Protein AF-A0A7W7Z192-F1 (afdb_monomer)

pLDDT: mean 71.94, std 19.64, range [34.84, 94.5]

Structure (mmCIF, N/CA/C/O backbone):
data_AF-A0A7W7Z192-F1
#
_entry.id   AF-A0A7W7Z192-F1
#
loop_
_atom_site.group_PDB
_atom_site.id
_atom_site.type_symbol
_atom_site.label_atom_id
_atom_site.label_alt_id
_atom_site.label_comp_id
_atom_site.label_asym_id
_atom_site.label_entity_id
_atom_site.label_seq_id
_atom_site.pdbx_PDB_ins_code
_atom_site.Cartn_x
_atom_site.Cartn_y
_atom_site.Cartn_z
_atom_site.occupancy
_atom_site.B_iso_or_equiv
_atom_site.auth_seq_id
_atom_site.auth_comp_id
_atom_site.auth_asym_id
_atom_site.auth_atom_id
_atom_site.pdbx_PDB_model_num
ATOM 1 N N . MET A 1 1 ? -7.126 -34.521 -22.839 1.00 36.09 1 MET A N 1
ATOM 2 C CA . MET A 1 1 ? -7.775 -34.336 -21.525 1.00 36.09 1 MET A CA 1
ATOM 3 C C . MET A 1 1 ? -7.505 -32.904 -21.105 1.00 36.09 1 MET A C 1
ATOM 5 O O . MET A 1 1 ? -6.347 -32.525 -21.030 1.00 36.09 1 MET A O 1
ATOM 9 N N . THR A 1 2 ? -8.540 -32.075 -21.007 1.00 39.56 2 THR A N 1
ATOM 10 C CA . THR A 1 2 ? -8.421 -30.655 -20.648 1.00 39.56 2 THR A CA 1
ATOM 11 C C . THR A 1 2 ? -8.562 -30.511 -19.140 1.00 39.56 2 THR A C 1
ATOM 13 O O . THR A 1 2 ? -9.670 -30.633 -18.620 1.00 39.56 2 THR A O 1
ATOM 16 N N . ASP A 1 3 ? -7.449 -30.259 -18.454 1.00 43.50 3 ASP A N 1
ATOM 17 C CA . ASP A 1 3 ? -7.438 -29.912 -17.034 1.00 43.50 3 ASP A CA 1
ATOM 18 C C . ASP A 1 3 ? -8.127 -28.559 -16.837 1.00 43.50 3 ASP A C 1
ATOM 20 O O . ASP A 1 3 ? -7.609 -27.500 -17.206 1.00 43.50 3 ASP A O 1
ATOM 24 N N . ALA A 1 4 ? -9.336 -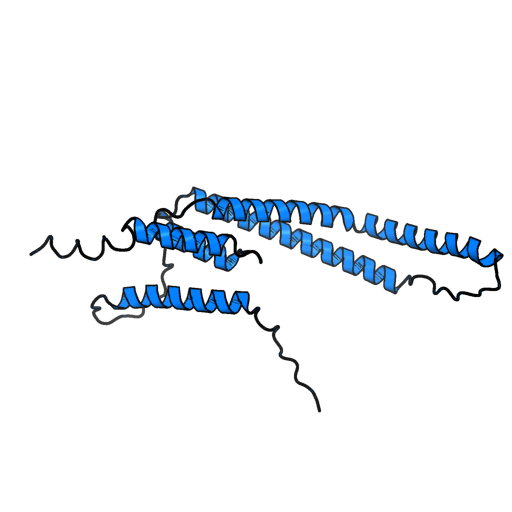28.603 -16.281 1.00 48.34 4 ALA A N 1
ATOM 25 C CA . ALA A 1 4 ? -10.087 -27.423 -15.895 1.00 48.34 4 ALA A CA 1
ATOM 26 C C . ALA A 1 4 ? -9.337 -26.701 -14.766 1.00 48.34 4 ALA A C 1
ATOM 28 O O . ALA A 1 4 ? -9.335 -27.134 -13.614 1.00 48.34 4 ALA A O 1
ATOM 29 N N . ARG A 1 5 ? -8.683 -25.585 -15.096 1.00 52.91 5 ARG A N 1
ATOM 30 C CA . ARG A 1 5 ? -8.151 -24.660 -14.091 1.00 52.91 5 ARG A CA 1
ATOM 31 C C . ARG A 1 5 ? -9.331 -23.997 -13.368 1.00 52.91 5 ARG A C 1
ATOM 33 O O . ARG A 1 5 ? -10.248 -23.532 -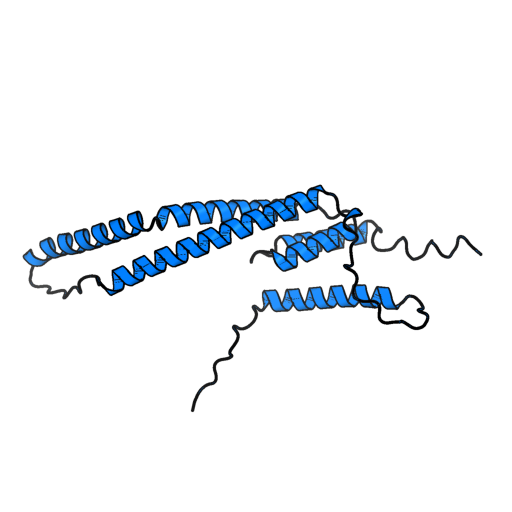14.048 1.00 52.91 5 ARG A O 1
ATOM 40 N N . PRO A 1 6 ? -9.331 -23.918 -12.026 1.00 53.06 6 PRO A N 1
ATOM 41 C CA . PRO A 1 6 ? -10.369 -23.195 -11.306 1.00 53.06 6 PRO A CA 1
ATOM 42 C C . PRO A 1 6 ? -10.378 -21.722 -11.737 1.00 53.06 6 PRO A C 1
ATOM 44 O O . PRO A 1 6 ? -9.343 -21.061 -11.789 1.00 53.06 6 PRO A O 1
ATOM 47 N N . MET A 1 7 ? -11.575 -21.231 -12.066 1.00 56.59 7 MET A N 1
ATOM 48 C CA . MET A 1 7 ? -11.855 -19.902 -12.633 1.00 56.59 7 MET A CA 1
ATOM 49 C C . MET A 1 7 ? -11.642 -18.749 -11.631 1.00 56.59 7 MET A C 1
ATOM 51 O O . MET A 1 7 ? -11.748 -17.582 -11.992 1.00 56.59 7 MET A O 1
ATOM 55 N N . PHE A 1 8 ? -11.312 -19.074 -10.378 1.00 50.03 8 PHE A N 1
ATOM 56 C CA . PHE A 1 8 ? -11.083 -18.128 -9.294 1.00 50.03 8 PHE A CA 1
ATOM 57 C C . PHE A 1 8 ? -9.783 -18.489 -8.567 1.00 50.03 8 PHE A C 1
ATOM 59 O O . PHE A 1 8 ? -9.562 -19.674 -8.291 1.00 50.03 8 PHE A O 1
ATOM 66 N N . PRO A 1 9 ? -8.914 -17.510 -8.249 1.00 58.00 9 PRO A N 1
ATOM 67 C CA . PRO A 1 9 ? -7.743 -17.783 -7.430 1.00 58.00 9 PRO A CA 1
ATOM 68 C C . PRO A 1 9 ? -8.201 -18.338 -6.070 1.00 58.00 9 PRO A C 1
ATOM 70 O O . PRO A 1 9 ? -9.193 -17.846 -5.522 1.00 58.00 9 PRO A O 1
ATOM 73 N N . PRO A 1 10 ? -7.523 -19.361 -5.520 1.00 57.78 10 PRO A N 1
ATOM 74 C CA . PRO A 1 10 ? -7.863 -19.886 -4.207 1.00 57.78 10 PRO A CA 1
ATOM 75 C C . PRO A 1 10 ? -7.788 -18.754 -3.180 1.00 57.78 10 PRO A C 1
ATOM 77 O O . PRO A 1 10 ? -6.792 -18.033 -3.101 1.00 57.78 10 PRO A O 1
ATOM 80 N N . VAL A 1 11 ? -8.872 -18.577 -2.424 1.00 55.34 11 VAL A N 1
ATOM 81 C CA . VAL A 1 11 ? -8.937 -17.610 -1.325 1.00 55.34 11 VAL A CA 1
ATOM 82 C C . VAL A 1 11 ? -7.836 -17.963 -0.327 1.00 55.34 11 VAL A C 1
ATOM 84 O O . VAL A 1 11 ? -7.773 -19.100 0.141 1.00 55.34 11 VAL A O 1
ATOM 87 N N . ASP A 1 12 ? -6.970 -16.993 -0.032 1.00 60.44 12 ASP A N 1
ATOM 88 C CA . ASP A 1 12 ? -5.870 -17.127 0.924 1.00 60.44 12 ASP A CA 1
ATOM 89 C C . ASP A 1 12 ? -6.383 -17.719 2.249 1.00 60.44 12 ASP A C 1
ATOM 91 O O . ASP A 1 12 ? -7.406 -17.285 2.787 1.00 60.44 12 ASP A O 1
ATOM 95 N N . THR A 1 13 ? -5.695 -18.731 2.775 1.00 52.94 13 THR A N 1
ATOM 96 C CA . THR A 1 13 ? -6.047 -19.419 4.027 1.00 52.94 13 THR A CA 1
ATOM 97 C C . THR A 1 13 ? -6.187 -18.464 5.211 1.00 52.94 13 THR A C 1
ATOM 99 O O . THR A 1 13 ? -7.039 -18.687 6.069 1.00 52.94 13 THR A O 1
ATOM 102 N N . SER A 1 14 ? -5.416 -17.375 5.227 1.00 54.53 14 SER A N 1
ATOM 103 C CA . SER A 1 14 ? -5.507 -16.319 6.243 1.00 54.53 14 SER A CA 1
ATOM 104 C C . SER A 1 14 ? -6.832 -15.546 6.156 1.00 54.53 14 SER A C 1
ATOM 106 O O . SER A 1 14 ? -7.532 -15.391 7.158 1.00 54.53 14 SER A O 1
ATOM 108 N N . ARG A 1 15 ? -7.251 -15.172 4.938 1.00 54.97 15 ARG A N 1
ATOM 109 C CA . ARG A 1 15 ? -8.570 -14.574 4.668 1.00 54.97 15 ARG A CA 1
ATOM 110 C C . ARG A 1 15 ? -9.704 -15.536 4.990 1.00 54.97 15 ARG A C 1
ATOM 112 O O . ARG A 1 15 ? -10.712 -15.114 5.542 1.00 54.97 15 ARG A O 1
ATOM 119 N N . ARG A 1 16 ? -9.544 -16.825 4.678 1.00 59.53 16 ARG A N 1
ATOM 120 C CA . ARG A 1 16 ? -10.552 -17.845 4.985 1.00 59.53 16 ARG A CA 1
ATOM 121 C C . ARG A 1 16 ? -10.753 -17.980 6.492 1.00 59.53 16 ARG A C 1
ATOM 123 O O . ARG A 1 16 ? -11.896 -17.941 6.924 1.00 59.53 16 ARG A O 1
ATOM 130 N N . GLY A 1 17 ? -9.663 -18.068 7.260 1.00 56.47 17 GLY A N 1
ATOM 131 C CA . GLY A 1 17 ? -9.691 -18.139 8.722 1.00 56.47 17 GLY A CA 1
ATOM 132 C C . GLY A 1 17 ? -10.369 -16.920 9.340 1.00 56.47 17 GLY A C 1
ATOM 133 O O . GLY A 1 17 ? -11.314 -17.070 10.115 1.00 56.47 17 GLY A O 1
ATOM 134 N N . PHE A 1 18 ? -9.954 -15.722 8.923 1.00 61.91 18 PHE A N 1
ATOM 135 C CA . PHE A 1 18 ? -10.554 -14.474 9.383 1.00 61.91 18 PHE A CA 1
ATOM 136 C C . PHE A 1 18 ? -12.051 -14.401 9.056 1.00 61.91 18 PHE A C 1
ATOM 138 O O . PHE A 1 18 ? -12.837 -14.146 9.959 1.00 61.91 18 PHE A O 1
ATOM 145 N N . LEU A 1 19 ? -12.466 -14.736 7.827 1.00 59.66 19 LEU A N 1
ATOM 146 C CA . LEU A 1 19 ? -13.881 -14.768 7.436 1.00 59.66 19 LEU A CA 1
ATOM 147 C C . LEU A 1 19 ? -14.704 -15.793 8.228 1.00 59.66 19 LEU A C 1
ATOM 149 O O . LEU A 1 19 ? -15.844 -15.514 8.578 1.00 59.66 19 LEU A O 1
ATOM 153 N N . THR A 1 20 ? -14.156 -16.970 8.549 1.00 55.94 20 THR A N 1
ATOM 154 C CA . THR A 1 20 ? -14.850 -17.926 9.431 1.00 55.94 20 THR A CA 1
ATOM 155 C C . THR A 1 20 ? -14.971 -17.414 10.862 1.00 55.94 20 THR A C 1
ATOM 157 O O . THR A 1 20 ? -16.005 -17.628 11.491 1.00 55.94 20 THR A O 1
ATOM 160 N N . HIS A 1 21 ? -13.955 -16.721 11.381 1.00 54.28 21 HIS A N 1
ATOM 161 C CA . HIS A 1 21 ? -14.003 -16.150 12.726 1.00 54.28 21 HIS A CA 1
ATOM 162 C C . HIS A 1 21 ? -14.933 -14.935 12.805 1.00 54.28 21 HIS A C 1
ATOM 164 O O . HIS A 1 21 ? -15.674 -14.817 13.777 1.00 54.28 21 HIS A O 1
ATOM 170 N N . THR A 1 22 ? -14.973 -14.080 11.780 1.00 55.34 22 THR A N 1
ATOM 171 C CA . THR A 1 22 ? -15.915 -12.955 11.709 1.00 55.34 22 THR A CA 1
ATOM 172 C C . THR A 1 22 ? -17.340 -13.428 11.460 1.00 55.34 22 THR A C 1
ATOM 174 O O . THR A 1 22 ? -18.250 -12.912 12.097 1.00 55.34 22 THR A O 1
ATOM 177 N N . ALA A 1 23 ? -17.553 -14.456 10.632 1.00 53.47 23 ALA A N 1
ATOM 178 C CA . ALA A 1 23 ? -18.864 -15.084 10.481 1.00 53.47 23 ALA A CA 1
ATOM 179 C C . ALA A 1 23 ? -19.341 -15.724 11.793 1.00 53.47 23 ALA A C 1
ATOM 181 O O . ALA A 1 23 ? -20.511 -15.595 12.140 1.00 53.47 23 ALA A O 1
ATOM 182 N N . ALA A 1 24 ? -18.447 -16.358 12.560 1.00 51.94 24 ALA A N 1
ATOM 183 C CA . ALA A 1 24 ? -18.775 -16.883 13.884 1.00 51.94 24 ALA A CA 1
ATOM 184 C C . ALA A 1 24 ? -19.094 -15.764 14.891 1.00 51.94 24 ALA A C 1
ATOM 186 O O . ALA A 1 24 ? -20.021 -15.907 15.685 1.00 51.94 24 ALA A O 1
ATOM 187 N N . LEU A 1 25 ? -18.378 -14.636 14.836 1.00 52.28 25 LEU A N 1
ATOM 188 C CA . LEU A 1 25 ? -18.635 -13.473 15.689 1.00 52.28 25 LEU A CA 1
ATOM 189 C C . LEU A 1 25 ? -19.963 -12.783 15.326 1.00 52.28 25 LEU A C 1
ATOM 191 O O . LEU A 1 25 ? -20.740 -12.447 16.215 1.00 52.28 25 LEU A O 1
ATOM 195 N N . ALA A 1 26 ? -20.251 -12.637 14.030 1.00 49.88 26 ALA A N 1
ATOM 196 C CA . ALA A 1 26 ? -21.505 -12.098 13.511 1.00 49.88 26 ALA A CA 1
ATOM 197 C C . ALA A 1 26 ? -22.692 -13.028 13.813 1.00 49.88 26 ALA A C 1
ATOM 199 O O . ALA A 1 26 ? -23.770 -12.576 14.185 1.00 49.88 26 ALA A O 1
ATOM 200 N N . ALA A 1 27 ? -22.506 -14.346 13.725 1.00 49.53 27 ALA A N 1
ATOM 201 C CA . ALA A 1 27 ? -23.522 -15.309 14.142 1.00 49.53 27 ALA A CA 1
ATOM 202 C C . ALA A 1 27 ? -23.752 -15.267 15.661 1.00 49.53 27 ALA A C 1
ATOM 204 O O . ALA A 1 27 ? -24.894 -15.364 16.100 1.00 49.53 27 ALA A O 1
ATOM 205 N N . ALA A 1 28 ? -22.703 -15.067 16.466 1.00 48.34 28 ALA A N 1
ATOM 206 C CA . ALA A 1 28 ? -22.825 -14.920 17.914 1.00 48.34 28 ALA A CA 1
ATOM 207 C C . ALA A 1 28 ? -23.551 -13.623 18.314 1.00 48.34 28 ALA A C 1
ATOM 209 O O . ALA A 1 28 ? -24.374 -13.652 19.229 1.00 48.34 28 ALA A O 1
ATOM 210 N N . SER A 1 29 ? -23.320 -12.508 17.612 1.00 45.66 29 SER A N 1
ATOM 211 C CA . SER A 1 29 ? -24.081 -11.270 17.830 1.00 45.66 29 SER A CA 1
ATOM 212 C C . SER A 1 29 ? -25.540 -11.400 17.376 1.00 45.66 29 SER A C 1
ATOM 214 O O . SER A 1 29 ? -26.439 -10.938 18.075 1.00 45.66 29 SER A O 1
ATOM 216 N N . THR A 1 30 ? -25.804 -12.112 16.275 1.00 45.56 30 THR A N 1
ATOM 217 C CA . THR A 1 30 ? -27.173 -12.363 15.782 1.00 45.56 30 THR A CA 1
ATOM 218 C C . THR A 1 30 ? -27.946 -13.336 16.684 1.00 45.56 30 THR A C 1
ATOM 220 O O . THR A 1 30 ? -29.134 -13.147 16.934 1.00 45.56 30 THR A O 1
ATOM 223 N N . ALA A 1 31 ? -27.283 -14.358 17.233 1.00 43.66 31 ALA A N 1
ATOM 224 C CA . ALA A 1 31 ? -27.891 -15.297 18.175 1.00 43.66 31 ALA A CA 1
ATOM 225 C C . ALA A 1 31 ? -28.220 -14.637 19.525 1.00 43.66 31 ALA A C 1
ATOM 227 O O . ALA A 1 31 ? -29.246 -14.958 20.122 1.00 43.66 31 ALA A O 1
ATOM 228 N N . MET A 1 32 ? -27.407 -13.675 19.982 1.00 45.84 32 MET A N 1
ATOM 229 C CA . MET A 1 32 ? -27.733 -12.867 21.164 1.00 45.84 32 MET A CA 1
ATOM 230 C C . MET A 1 32 ? -28.927 -11.927 20.926 1.00 45.84 32 MET A C 1
ATOM 232 O O . MET A 1 32 ? -29.691 -11.688 21.857 1.00 45.84 32 MET A O 1
ATOM 236 N N . ALA A 1 33 ? -29.156 -11.470 19.689 1.00 42.78 33 ALA A N 1
ATOM 237 C CA . ALA A 1 33 ? -30.341 -10.683 19.329 1.00 42.78 33 ALA A CA 1
ATOM 238 C C . ALA A 1 33 ? -31.642 -11.517 19.245 1.00 42.78 33 ALA A C 1
ATOM 240 O O . ALA A 1 33 ? -32.729 -10.976 19.422 1.00 42.78 33 ALA A O 1
ATOM 241 N N . LEU A 1 34 ? -31.546 -12.834 19.018 1.00 40.97 34 LEU A N 1
ATOM 242 C CA . LEU A 1 34 ? -32.689 -13.762 18.931 1.00 40.97 34 LEU A CA 1
ATOM 243 C C . LEU A 1 34 ? -33.111 -14.382 20.276 1.00 40.97 34 LEU A C 1
ATOM 245 O O . LEU A 1 34 ? -34.142 -15.047 20.338 1.00 40.97 34 LEU A O 1
ATOM 249 N N . ALA A 1 35 ? -32.340 -14.183 21.351 1.00 41.19 35 ALA A N 1
ATOM 250 C CA . ALA A 1 35 ? -32.685 -14.673 22.690 1.00 41.19 35 ALA A CA 1
ATOM 251 C C . ALA A 1 35 ? -33.689 -13.767 23.437 1.00 41.19 35 ALA A C 1
ATOM 253 O O . ALA A 1 35 ? -34.145 -14.122 24.525 1.00 41.19 35 ALA A O 1
ATOM 254 N N . ALA A 1 36 ? -34.056 -12.618 22.862 1.00 44.03 36 ALA A N 1
ATOM 255 C CA . ALA A 1 36 ? -35.179 -11.817 23.334 1.00 44.03 36 ALA A CA 1
ATOM 256 C C . ALA A 1 36 ? -36.502 -12.425 22.817 1.00 44.03 36 ALA A C 1
ATOM 258 O O . ALA A 1 36 ? -36.597 -12.744 21.630 1.00 44.03 36 ALA A O 1
ATOM 259 N N . PRO A 1 37 ? -37.537 -12.604 23.660 1.00 36.56 37 PRO A N 1
ATOM 260 C CA . PRO A 1 37 ? -38.815 -13.158 23.221 1.00 36.56 37 PRO A CA 1
ATOM 261 C C . PRO A 1 37 ? -39.490 -12.191 22.234 1.00 36.56 37 PRO A C 1
ATOM 263 O O . PRO A 1 37 ? -39.951 -11.119 22.620 1.00 36.56 37 PRO A O 1
ATOM 266 N N . LEU A 1 38 ? -39.527 -12.559 20.951 1.00 37.50 38 LEU A N 1
ATOM 267 C CA . LEU A 1 38 ? -40.108 -11.760 19.868 1.00 37.50 38 LEU A CA 1
ATOM 268 C C . LEU A 1 38 ? -41.580 -12.153 19.602 1.00 37.50 38 LEU A C 1
ATOM 270 O O . LEU A 1 38 ? -41.857 -13.339 19.399 1.00 37.50 38 LEU A O 1
ATOM 274 N N . PRO A 1 39 ? -42.527 -11.193 19.531 1.00 36.03 39 PRO A N 1
ATOM 275 C CA . PRO A 1 39 ? -43.777 -11.366 18.784 1.00 36.03 39 PRO A CA 1
ATOM 276 C C . PRO A 1 39 ? -43.480 -11.449 17.264 1.00 36.03 39 PRO A C 1
ATOM 278 O O . PRO A 1 39 ? -42.374 -11.104 16.843 1.00 36.03 39 PRO A O 1
ATOM 281 N N . PRO A 1 40 ? -44.404 -11.957 16.420 1.00 39.34 40 PRO A N 1
ATOM 282 C CA . PRO A 1 40 ? -44.075 -12.418 15.069 1.00 39.34 40 PRO A CA 1
ATOM 283 C C . PRO A 1 40 ? -43.558 -11.289 14.166 1.00 39.34 40 PRO A C 1
ATOM 285 O O . PRO A 1 40 ? -44.156 -10.220 14.076 1.00 39.34 40 PRO A O 1
ATOM 288 N N . ALA A 1 41 ? -42.435 -11.565 13.501 1.00 40.53 41 ALA A N 1
ATOM 289 C CA . ALA A 1 41 ? -41.666 -10.623 12.702 1.00 40.53 41 ALA A CA 1
ATOM 290 C C . ALA A 1 41 ? -42.274 -10.399 11.307 1.00 40.53 41 ALA A C 1
ATOM 292 O O . ALA A 1 41 ? -42.283 -11.300 10.466 1.00 40.53 41 ALA A O 1
ATOM 293 N N . GLU A 1 42 ? -42.711 -9.168 11.038 1.00 35.44 42 GLU A N 1
ATOM 294 C CA . GLU A 1 42 ? -42.700 -8.616 9.684 1.00 35.44 42 GLU A CA 1
ATOM 295 C C . GLU A 1 42 ? -41.248 -8.385 9.245 1.00 35.44 42 GLU A C 1
ATOM 297 O O . GLU A 1 42 ? -40.388 -7.997 10.038 1.00 35.44 42 GLU A O 1
ATOM 302 N N . ALA A 1 43 ? -40.974 -8.656 7.969 1.00 41.03 43 ALA A N 1
ATOM 303 C CA . ALA A 1 43 ? -39.664 -8.543 7.345 1.00 41.03 43 ALA A CA 1
ATOM 304 C C . ALA A 1 43 ? -39.161 -7.086 7.334 1.00 41.03 43 ALA A C 1
ATOM 306 O O . ALA A 1 43 ? -39.334 -6.358 6.358 1.00 41.03 43 ALA A O 1
ATOM 307 N N . ALA A 1 44 ? -38.516 -6.661 8.418 1.00 37.16 44 ALA A N 1
ATOM 308 C CA . ALA A 1 44 ? -37.756 -5.422 8.458 1.00 37.16 44 ALA A CA 1
ATOM 309 C C . ALA A 1 44 ? -36.384 -5.660 7.812 1.00 37.16 44 ALA A C 1
ATOM 311 O O . ALA A 1 44 ? -35.620 -6.531 8.232 1.00 37.16 44 ALA A O 1
ATOM 312 N N . GLY A 1 45 ? -36.097 -4.902 6.752 1.00 34.84 45 GLY A N 1
ATOM 313 C CA . GLY A 1 45 ? -34.801 -4.900 6.084 1.00 34.84 45 GLY A CA 1
ATOM 314 C C . GLY A 1 45 ? -33.655 -4.638 7.062 1.00 34.84 45 GLY A C 1
ATOM 315 O O . GLY A 1 45 ? -33.822 -3.951 8.067 1.00 34.84 45 GLY A O 1
ATOM 316 N N . VAL A 1 46 ? -32.490 -5.209 6.751 1.00 35.81 46 VAL A N 1
ATOM 317 C CA . VAL A 1 46 ? -31.246 -5.065 7.515 1.00 35.81 46 VAL A CA 1
ATOM 318 C C . VAL A 1 46 ? -30.910 -3.577 7.654 1.00 35.81 46 VAL A C 1
ATOM 320 O O . VAL A 1 46 ? -30.389 -2.961 6.726 1.00 35.81 46 VAL A O 1
ATOM 323 N N . ALA A 1 47 ? -31.243 -2.987 8.801 1.00 36.22 47 ALA A N 1
ATOM 324 C CA . ALA A 1 47 ? -30.774 -1.660 9.165 1.00 36.22 47 ALA A CA 1
ATOM 325 C C . ALA A 1 47 ? -29.251 -1.721 9.388 1.00 36.22 47 ALA A C 1
ATOM 327 O O . ALA A 1 47 ? -28.770 -2.714 9.942 1.00 36.22 47 ALA A O 1
ATOM 328 N N . PRO A 1 48 ? -28.473 -0.704 8.972 1.00 40.41 48 PRO A N 1
ATOM 329 C CA . PRO A 1 48 ? -27.058 -0.631 9.322 1.00 40.41 48 PRO A CA 1
ATOM 330 C C . PRO A 1 48 ? -26.936 -0.639 10.853 1.00 40.41 48 PRO A C 1
ATOM 332 O O . PRO A 1 48 ? -27.540 0.184 11.535 1.00 40.41 48 PRO A O 1
ATOM 335 N N . ILE A 1 49 ? -26.208 -1.621 11.392 1.00 48.50 49 ILE A N 1
ATOM 336 C CA . ILE A 1 49 ? -26.276 -2.034 12.807 1.00 48.50 49 ILE A CA 1
ATOM 337 C C . ILE A 1 49 ? -25.636 -1.024 13.781 1.00 48.50 49 ILE A C 1
ATOM 339 O O . ILE A 1 49 ? -25.719 -1.203 14.992 1.00 48.50 49 ILE A O 1
ATOM 343 N N . VAL A 1 50 ? -25.063 0.088 13.317 1.00 48.41 50 VAL A N 1
ATOM 344 C CA . VAL A 1 50 ? -24.479 1.091 14.216 1.00 48.41 50 VAL A CA 1
ATOM 345 C C . VAL A 1 50 ? -24.949 2.482 13.813 1.00 48.41 50 VAL A C 1
ATOM 347 O O . VAL A 1 50 ? -24.603 2.985 12.745 1.00 48.41 50 VAL A O 1
ATOM 350 N N . ALA A 1 51 ? -25.741 3.119 14.677 1.00 48.72 51 ALA A N 1
ATOM 351 C CA . ALA A 1 51 ? -25.980 4.550 14.586 1.00 48.72 51 ALA A CA 1
ATOM 352 C C . ALA A 1 51 ? -24.620 5.257 14.696 1.00 48.72 51 ALA A C 1
ATOM 354 O O . ALA A 1 51 ? -23.955 5.178 15.729 1.00 48.72 51 ALA A O 1
ATOM 355 N N . SER A 1 52 ? -24.207 5.925 13.616 1.00 52.69 52 SER A N 1
ATOM 356 C CA . SER A 1 52 ? -22.955 6.691 13.497 1.00 52.69 52 SER A CA 1
ATOM 357 C C . SER A 1 52 ? -22.700 7.659 14.663 1.00 52.69 52 SER A C 1
ATOM 359 O O . SER A 1 52 ? -21.568 8.083 14.855 1.00 52.69 52 SER A O 1
ATOM 361 N N . GLU A 1 53 ? -23.731 8.007 15.432 1.00 56.16 53 GLU A N 1
ATOM 362 C CA . GLU A 1 53 ? -23.692 8.920 16.577 1.00 56.16 53 GLU A CA 1
ATOM 363 C C . GLU A 1 53 ? -22.934 8.362 17.797 1.00 56.16 53 GLU A C 1
ATOM 365 O O . GLU A 1 53 ? -22.520 9.133 18.657 1.00 56.16 53 GLU A O 1
ATOM 370 N N . ALA A 1 54 ? -22.728 7.040 17.884 1.00 68.56 54 ALA A N 1
ATOM 371 C CA . ALA A 1 54 ? -22.038 6.402 19.012 1.00 68.56 54 ALA A CA 1
ATOM 372 C C . ALA A 1 54 ? -20.529 6.171 18.785 1.00 68.56 54 ALA A C 1
ATOM 374 O O . ALA A 1 54 ? -19.827 5.726 19.699 1.00 68.56 54 ALA A O 1
ATOM 375 N N . VAL A 1 55 ? -20.033 6.436 17.572 1.00 76.44 55 VAL A N 1
ATOM 376 C CA . VAL A 1 55 ? -18.609 6.339 17.228 1.00 76.44 55 VAL A CA 1
ATOM 377 C C . VAL A 1 55 ? -17.999 7.729 17.340 1.00 76.44 55 VAL A C 1
ATOM 379 O O . VAL A 1 55 ? -18.524 8.688 16.780 1.00 76.44 55 VAL A O 1
ATOM 382 N N . ASP A 1 56 ? -16.891 7.837 18.071 1.00 81.81 56 ASP A N 1
ATOM 383 C CA . ASP A 1 56 ? -16.160 9.096 18.209 1.00 81.81 56 ASP A CA 1
ATOM 384 C C . ASP A 1 56 ? -15.764 9.627 16.809 1.00 81.81 56 ASP A C 1
ATOM 386 O O . ASP A 1 56 ? -15.169 8.867 16.031 1.00 81.81 56 ASP A O 1
ATOM 390 N N . PRO A 1 57 ? -16.079 10.898 16.469 1.00 84.38 57 PRO A N 1
ATOM 391 C CA . PRO A 1 57 ? -15.727 11.512 15.187 1.00 84.38 57 PRO A CA 1
ATOM 392 C C . PRO A 1 57 ? -14.262 11.322 14.791 1.00 84.38 57 PRO A C 1
ATOM 394 O O . PRO A 1 57 ? -13.958 11.161 13.611 1.00 84.38 57 PRO A O 1
ATOM 397 N N . PHE A 1 58 ? -13.367 11.242 15.773 1.00 84.56 58 PHE A N 1
ATOM 398 C CA . PHE A 1 58 ? -11.951 10.983 15.555 1.00 84.56 58 PHE A CA 1
ATOM 399 C C . PHE A 1 58 ? -11.680 9.669 14.800 1.00 84.56 58 PHE A C 1
ATOM 401 O O . PHE A 1 58 ? -10.850 9.623 13.893 1.00 84.56 58 PHE A O 1
ATOM 408 N N . PHE A 1 59 ? -12.412 8.591 15.106 1.00 84.19 59 PHE A N 1
ATOM 409 C CA . PHE A 1 59 ? -12.274 7.316 14.387 1.00 84.19 59 PHE A CA 1
ATOM 410 C C . PHE A 1 59 ? -12.757 7.418 12.937 1.00 84.19 59 PHE A C 1
ATOM 412 O O . PHE A 1 59 ? -12.209 6.756 12.053 1.00 84.19 59 PHE A O 1
ATOM 419 N N . ILE A 1 60 ? -13.776 8.243 12.694 1.00 86.31 60 ILE A N 1
ATOM 420 C CA . ILE A 1 60 ? -14.321 8.486 11.357 1.00 86.31 60 ILE A CA 1
ATOM 421 C C . ILE A 1 60 ? -13.301 9.260 10.515 1.00 86.31 60 ILE A C 1
ATOM 423 O O . ILE A 1 60 ? -13.058 8.883 9.369 1.00 86.31 60 ILE A O 1
ATOM 427 N N . GLU A 1 61 ? -12.666 10.283 11.092 1.00 88.69 61 GLU A N 1
ATOM 428 C CA . GLU A 1 61 ? -11.615 11.068 10.435 1.00 88.69 61 GLU A CA 1
ATOM 429 C C . GLU A 1 61 ? -10.407 10.203 10.061 1.00 88.69 61 GLU A C 1
ATOM 431 O O . GLU A 1 61 ? -9.993 10.207 8.901 1.00 88.69 61 GLU A O 1
ATOM 436 N N . ILE A 1 62 ? -9.901 9.380 10.988 1.00 87.31 62 ILE A N 1
ATOM 437 C CA . ILE A 1 62 ? -8.772 8.483 10.690 1.00 87.31 62 ILE A CA 1
ATOM 438 C C . ILE A 1 62 ? -9.151 7.467 9.613 1.00 87.31 62 ILE A C 1
ATOM 440 O O . ILE A 1 62 ? -8.367 7.200 8.703 1.00 87.31 62 ILE A O 1
ATOM 444 N N . LYS A 1 63 ? -10.360 6.896 9.670 1.00 87.06 63 LYS A N 1
ATOM 445 C CA . LYS A 1 63 ? -10.813 5.979 8.620 1.00 87.06 63 LYS A CA 1
ATOM 446 C C . LYS A 1 63 ? -10.855 6.675 7.257 1.00 87.06 63 LYS A C 1
ATOM 448 O O . LYS A 1 63 ? -10.412 6.083 6.275 1.00 87.06 63 LYS A O 1
ATOM 453 N N . ALA A 1 64 ? -11.368 7.904 7.191 1.00 89.19 64 ALA A N 1
ATOM 454 C CA . ALA A 1 64 ? -11.414 8.678 5.954 1.00 89.19 64 ALA A CA 1
ATOM 455 C C . ALA A 1 64 ? -10.004 8.941 5.397 1.00 89.19 64 ALA A C 1
ATOM 457 O O . ALA A 1 64 ? -9.783 8.822 4.193 1.00 89.19 64 ALA A O 1
ATOM 458 N N . GLU A 1 65 ? -9.037 9.217 6.270 1.00 90.38 65 GLU A N 1
ATOM 459 C CA . GLU A 1 65 ? -7.632 9.354 5.892 1.00 90.38 65 GLU A CA 1
ATOM 460 C C . GLU A 1 65 ? -7.036 8.041 5.355 1.00 90.38 65 GLU A C 1
ATOM 462 O O . GLU A 1 65 ? -6.350 8.044 4.329 1.00 90.38 65 GLU A O 1
ATOM 467 N N . ILE A 1 66 ? -7.328 6.901 5.991 1.00 90.12 66 ILE A N 1
ATOM 468 C CA . ILE A 1 66 ? -6.897 5.584 5.495 1.00 90.12 66 ILE A CA 1
ATOM 469 C C . ILE A 1 66 ? -7.506 5.305 4.110 1.00 90.12 66 ILE A C 1
ATOM 471 O O . ILE A 1 66 ? -6.788 4.879 3.202 1.00 90.12 66 ILE A O 1
ATOM 475 N N . ASP A 1 67 ? -8.803 5.578 3.928 1.00 89.62 67 ASP A N 1
ATOM 476 C CA . ASP A 1 67 ? -9.520 5.456 2.649 1.00 89.62 67 ASP A CA 1
ATOM 477 C C . ASP A 1 67 ? -8.866 6.319 1.550 1.00 89.62 67 ASP A C 1
ATOM 479 O O . ASP A 1 67 ? -8.654 5.864 0.415 1.00 89.62 67 ASP A O 1
ATOM 483 N N . GLU A 1 68 ? -8.502 7.561 1.880 1.00 90.56 68 GLU A N 1
ATOM 484 C CA . GLU A 1 68 ? -7.827 8.468 0.956 1.00 90.56 68 GLU A CA 1
ATOM 485 C C . GLU A 1 68 ? -6.444 7.933 0.562 1.00 90.56 68 GLU A C 1
ATOM 487 O O . GLU A 1 68 ? -6.144 7.812 -0.633 1.00 90.56 68 GLU A O 1
ATOM 492 N N . ARG A 1 69 ? -5.616 7.552 1.542 1.00 89.38 69 ARG A N 1
ATOM 493 C CA . ARG A 1 69 ? -4.264 7.016 1.309 1.00 89.38 69 ARG A CA 1
ATOM 494 C C . ARG A 1 69 ? -4.313 5.738 0.465 1.00 89.38 69 ARG A C 1
ATOM 496 O O . ARG A 1 69 ? -3.543 5.599 -0.490 1.00 89.38 69 ARG A O 1
ATOM 503 N N . LEU A 1 70 ? -5.270 4.846 0.729 1.00 89.44 70 LEU A N 1
ATOM 504 C CA . LEU A 1 70 ? -5.489 3.632 -0.061 1.00 89.44 70 LEU A CA 1
ATOM 505 C C . LEU A 1 70 ? -5.878 3.953 -1.511 1.00 89.44 70 LEU A C 1
ATOM 507 O O . LEU A 1 70 ? -5.352 3.361 -2.460 1.00 89.44 70 LEU A O 1
ATOM 511 N N . THR A 1 71 ? -6.767 4.928 -1.700 1.00 92.38 71 THR A N 1
ATOM 512 C CA . THR A 1 71 ? -7.184 5.387 -3.030 1.00 92.38 71 THR A CA 1
ATOM 513 C C . THR A 1 71 ? -6.000 5.960 -3.808 1.00 92.38 71 THR A C 1
ATOM 515 O O . THR A 1 71 ? -5.782 5.597 -4.971 1.00 92.38 71 THR A O 1
ATOM 518 N N . GLN A 1 72 ? -5.196 6.816 -3.174 1.00 91.25 72 GLN A N 1
ATOM 519 C CA . GLN A 1 72 ? -3.989 7.380 -3.777 1.00 91.25 72 GLN A CA 1
ATOM 520 C C . GLN A 1 72 ? -2.983 6.281 -4.153 1.00 91.25 72 GLN A C 1
ATOM 522 O O . GLN A 1 72 ? -2.444 6.290 -5.267 1.00 91.25 72 GLN A O 1
ATOM 527 N N . TRP A 1 73 ? -2.782 5.292 -3.276 1.00 92.50 73 TRP A N 1
ATOM 528 C CA . TRP A 1 73 ? -1.913 4.148 -3.548 1.00 92.50 73 TRP A CA 1
ATOM 529 C C . TRP A 1 73 ? -2.379 3.360 -4.777 1.00 92.50 73 TRP A C 1
ATOM 531 O O . TRP A 1 73 ? -1.582 3.110 -5.685 1.00 92.50 73 TRP A O 1
ATOM 541 N N . HIS A 1 74 ? -3.674 3.040 -4.877 1.00 91.62 74 HIS A N 1
ATOM 542 C CA . HIS A 1 74 ? -4.234 2.329 -6.031 1.00 91.62 74 HIS A CA 1
ATOM 543 C C . HIS A 1 74 ? -4.043 3.091 -7.346 1.00 91.62 74 HIS A C 1
ATOM 545 O O . HIS A 1 74 ? -3.696 2.490 -8.370 1.00 91.62 74 HIS A O 1
ATOM 551 N N . GLN A 1 75 ? -4.229 4.412 -7.332 1.00 93.06 75 GLN A N 1
ATOM 552 C CA . GLN A 1 75 ? -4.006 5.249 -8.5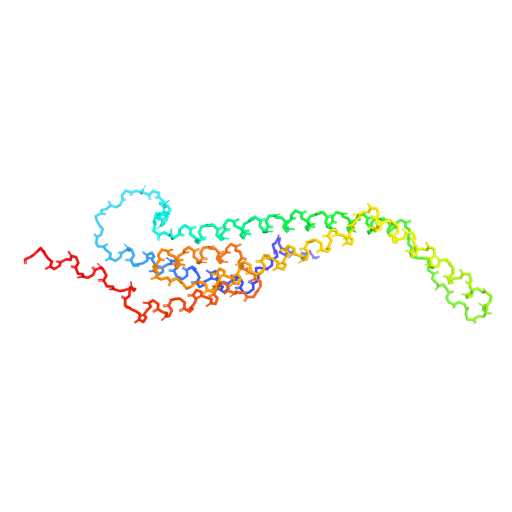11 1.00 93.06 75 GLN A CA 1
ATOM 553 C C . GLN A 1 75 ? -2.535 5.240 -8.948 1.00 93.06 75 GLN A C 1
ATOM 555 O O . GLN A 1 75 ? -2.243 5.151 -10.145 1.00 93.06 75 GLN A O 1
ATOM 560 N N . LEU A 1 76 ? -1.600 5.324 -7.998 1.00 92.00 76 LEU A N 1
ATOM 561 C CA . LEU A 1 76 ? -0.167 5.275 -8.284 1.00 92.00 76 LEU A CA 1
ATOM 562 C C . LEU A 1 76 ? 0.266 3.890 -8.768 1.00 92.00 76 LEU A C 1
ATOM 564 O O . LEU A 1 76 ? 0.988 3.794 -9.759 1.00 92.00 76 LEU A O 1
ATOM 568 N N . ASP A 1 77 ? -0.222 2.817 -8.148 1.00 93.19 77 ASP A N 1
ATOM 569 C CA . ASP A 1 77 ? 0.074 1.449 -8.570 1.00 93.19 77 ASP A CA 1
ATOM 570 C C . ASP A 1 77 ? -0.436 1.162 -9.992 1.00 93.19 77 ASP A C 1
ATOM 572 O O . ASP A 1 77 ? 0.277 0.573 -10.810 1.00 93.19 77 ASP A O 1
ATOM 576 N N . ALA A 1 78 ? -1.627 1.657 -10.345 1.00 92.31 78 ALA A N 1
ATOM 577 C CA . ALA A 1 78 ? -2.146 1.566 -11.708 1.00 92.31 78 ALA A CA 1
ATOM 578 C C . ALA A 1 78 ? -1.234 2.280 -12.725 1.00 92.31 78 ALA A C 1
ATOM 580 O O . ALA A 1 78 ? -0.922 1.715 -13.778 1.00 92.31 78 ALA A O 1
ATOM 581 N N . LYS A 1 79 ? -0.745 3.486 -12.400 1.00 92.00 79 LYS A N 1
ATOM 582 C CA . LYS A 1 79 ? 0.207 4.229 -13.247 1.00 92.00 79 LYS A CA 1
ATOM 583 C C . LYS A 1 79 ? 1.548 3.500 -13.370 1.00 92.00 79 LYS A C 1
ATOM 585 O O . LYS A 1 79 ? 2.054 3.351 -14.483 1.00 92.00 79 LYS A O 1
ATOM 590 N N . CYS A 1 80 ? 2.080 2.971 -12.266 1.00 91.75 80 CYS A N 1
ATOM 591 C CA . CYS A 1 80 ? 3.286 2.139 -12.255 1.00 91.75 80 CYS A CA 1
ATOM 592 C C . CYS A 1 80 ? 3.137 0.921 -13.172 1.00 91.75 80 CYS A C 1
ATOM 594 O O . CYS A 1 80 ? 4.019 0.653 -13.987 1.00 91.75 80 CYS A O 1
ATOM 596 N N . LYS A 1 81 ? 1.997 0.221 -13.107 1.00 92.62 81 LYS A N 1
ATOM 597 C CA . LYS A 1 81 ? 1.699 -0.934 -13.968 1.00 92.62 81 LYS A CA 1
ATOM 598 C C . LYS A 1 81 ? 1.668 -0.568 -15.450 1.00 92.62 81 LYS A C 1
ATOM 600 O O . LYS A 1 81 ? 2.127 -1.360 -16.269 1.00 92.62 81 LYS A O 1
ATOM 605 N N . ILE A 1 82 ? 1.132 0.598 -15.812 1.00 91.44 82 ILE A N 1
ATOM 606 C CA . ILE A 1 82 ? 1.139 1.077 -17.203 1.00 91.44 82 ILE A CA 1
ATOM 607 C C . ILE A 1 82 ? 2.575 1.349 -17.663 1.00 91.44 82 ILE A C 1
ATOM 609 O O . ILE A 1 82 ? 2.968 0.878 -18.731 1.00 91.44 82 ILE A O 1
ATOM 613 N N . GLY A 1 83 ? 3.373 2.042 -16.846 1.00 89.62 83 GLY A N 1
ATOM 614 C CA . GLY A 1 83 ? 4.776 2.315 -17.153 1.00 89.62 83 GLY A CA 1
ATOM 615 C C . GLY A 1 83 ? 5.618 1.039 -17.284 1.00 89.62 83 GLY A C 1
ATOM 616 O O . GLY A 1 83 ? 6.367 0.894 -18.247 1.00 89.62 83 GLY A O 1
ATOM 617 N N . ASP A 1 84 ? 5.420 0.060 -16.397 1.00 91.56 84 ASP A N 1
ATOM 618 C CA . ASP A 1 84 ? 6.088 -1.246 -16.472 1.00 91.56 84 ASP A CA 1
ATOM 619 C C . ASP A 1 84 ? 5.694 -2.025 -17.737 1.00 91.56 84 ASP A C 1
ATOM 621 O O . ASP A 1 84 ? 6.542 -2.666 -18.360 1.00 91.56 84 ASP A O 1
ATOM 625 N N . ARG A 1 85 ? 4.424 -1.958 -18.165 1.00 91.44 85 ARG A N 1
ATOM 626 C CA . ARG A 1 85 ? 3.988 -2.554 -19.442 1.00 91.44 85 ARG A CA 1
ATOM 627 C C . ARG A 1 85 ? 4.635 -1.864 -20.637 1.00 91.44 85 ARG A C 1
ATOM 629 O O . ARG A 1 85 ? 5.051 -2.554 -21.563 1.00 91.44 85 ARG A O 1
ATOM 636 N N . ALA A 1 86 ? 4.727 -0.535 -20.624 1.00 89.69 86 ALA A N 1
ATOM 637 C CA . ALA A 1 86 ? 5.373 0.223 -21.691 1.00 89.69 86 ALA A CA 1
ATOM 638 C C . ALA A 1 86 ? 6.866 -0.123 -21.799 1.00 89.69 86 ALA A C 1
ATOM 640 O O . ALA A 1 86 ? 7.358 -0.369 -22.900 1.00 89.69 86 ALA A O 1
ATOM 641 N N . LEU A 1 87 ? 7.561 -0.228 -20.661 1.00 91.25 87 LEU A N 1
ATOM 642 C CA . LEU A 1 87 ? 8.963 -0.635 -20.615 1.00 91.25 87 LEU A CA 1
ATOM 643 C C . LEU A 1 87 ? 9.154 -2.061 -21.145 1.00 91.25 87 LEU A C 1
ATOM 645 O O . LEU A 1 87 ? 9.981 -2.270 -22.025 1.00 91.25 87 LEU A O 1
ATOM 649 N N . LYS A 1 88 ? 8.336 -3.021 -20.696 1.00 92.06 88 LYS A N 1
ATOM 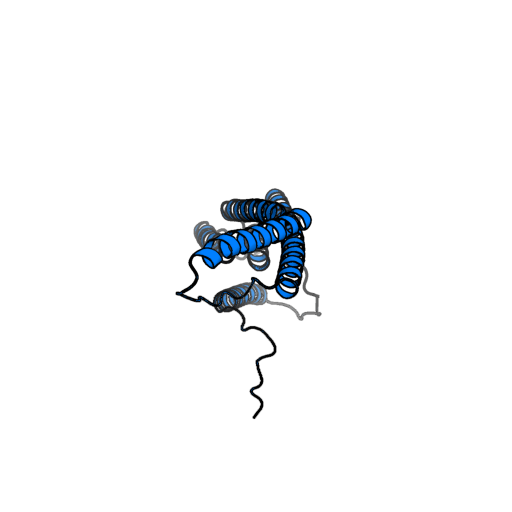650 C CA . LYS A 1 88 ? 8.376 -4.403 -21.206 1.00 92.06 88 LYS A CA 1
ATOM 651 C C . LYS A 1 88 ? 8.086 -4.486 -22.704 1.00 92.06 88 LYS A C 1
ATOM 653 O O . LYS A 1 88 ? 8.731 -5.248 -23.415 1.00 92.06 88 LYS A O 1
ATOM 658 N N . ALA A 1 89 ? 7.126 -3.706 -23.201 1.00 93.31 89 ALA A N 1
ATOM 659 C CA . ALA A 1 89 ? 6.821 -3.652 -24.628 1.00 93.31 89 ALA A CA 1
ATOM 660 C C . ALA A 1 89 ? 7.989 -3.070 -25.438 1.00 93.31 89 ALA A C 1
ATOM 66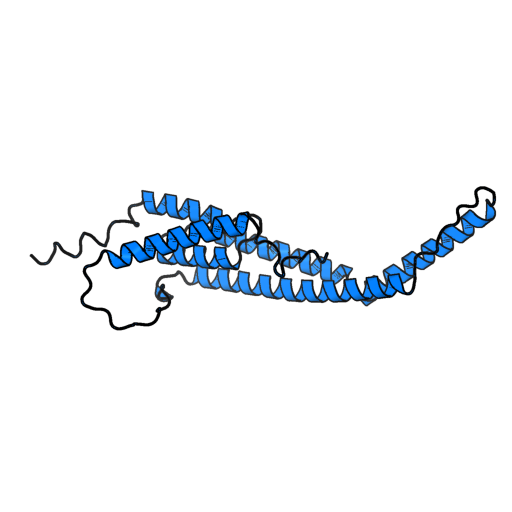2 O O . ALA A 1 89 ? 8.243 -3.515 -26.556 1.00 93.31 89 ALA A O 1
ATOM 663 N N . TRP A 1 90 ? 8.711 -2.095 -24.880 1.00 93.50 90 TRP A N 1
ATOM 664 C CA . TRP A 1 90 ? 9.928 -1.569 -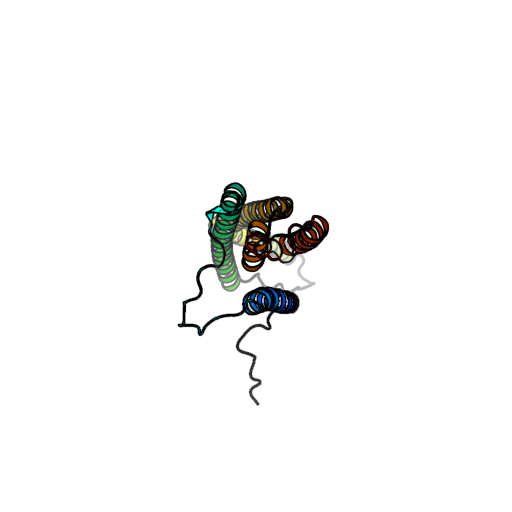25.488 1.00 93.50 90 TRP A CA 1
ATOM 665 C C . TRP A 1 90 ? 11.063 -2.603 -25.486 1.00 93.50 90 TRP A C 1
ATOM 667 O O . TRP A 1 90 ? 11.673 -2.798 -26.535 1.00 93.50 90 TRP A O 1
ATOM 677 N N . GLU A 1 91 ? 11.291 -3.303 -24.369 1.00 92.12 91 GLU A N 1
ATOM 678 C CA . GLU A 1 91 ? 12.294 -4.378 -24.241 1.00 92.12 91 GLU A CA 1
ATOM 679 C C . GLU A 1 91 ? 12.012 -5.535 -25.214 1.00 92.12 91 GLU A C 1
ATOM 681 O O . GLU A 1 91 ? 12.933 -6.069 -25.818 1.00 92.12 91 GLU A O 1
ATOM 686 N N . ALA A 1 92 ? 10.741 -5.877 -25.449 1.00 93.19 92 ALA A N 1
ATOM 687 C CA . ALA A 1 92 ? 10.363 -6.904 -26.423 1.00 93.19 92 ALA A CA 1
ATOM 688 C C . ALA A 1 92 ? 10.660 -6.500 -27.881 1.00 93.19 92 ALA A C 1
ATOM 690 O O . ALA A 1 92 ? 10.960 -7.354 -28.710 1.00 93.19 92 ALA A O 1
ATOM 691 N N . ARG A 1 93 ? 10.570 -5.202 -28.210 1.00 92.75 93 ARG A N 1
ATOM 692 C CA . ARG A 1 93 ? 10.902 -4.669 -29.549 1.00 92.75 93 ARG A CA 1
ATOM 693 C C . ARG A 1 93 ? 12.393 -4.400 -29.726 1.00 92.75 93 ARG A C 1
ATOM 695 O O . ARG A 1 93 ? 12.871 -4.346 -30.852 1.00 92.75 93 ARG A O 1
ATOM 702 N N . ASN A 1 94 ? 13.098 -4.184 -28.622 1.00 89.56 94 ASN A N 1
ATOM 703 C CA . ASN A 1 94 ? 14.523 -3.894 -28.572 1.00 89.56 94 ASN A CA 1
ATOM 704 C C . ASN A 1 94 ? 15.169 -4.929 -27.651 1.00 89.56 94 ASN A C 1
ATOM 706 O O . ASN A 1 94 ? 15.564 -4.571 -26.536 1.00 89.56 94 ASN A O 1
ATOM 710 N N . PRO A 1 95 ? 15.225 -6.207 -28.066 1.00 86.81 95 PRO A N 1
ATOM 711 C CA . PRO A 1 95 ? 15.809 -7.244 -27.236 1.00 86.81 95 PRO A CA 1
ATOM 712 C C . PRO A 1 95 ? 17.260 -6.894 -26.912 1.00 86.81 95 PRO A C 1
ATOM 714 O O . PRO A 1 95 ? 17.951 -6.227 -27.692 1.00 86.81 95 PRO A O 1
ATOM 717 N N . LEU A 1 96 ? 17.708 -7.328 -25.736 1.00 81.62 96 LEU A N 1
ATOM 718 C CA . LEU A 1 96 ? 19.123 -7.283 -25.410 1.00 81.62 96 LEU A CA 1
ATOM 719 C C . LEU A 1 96 ? 19.867 -8.097 -26.483 1.00 81.62 96 LEU A C 1
ATOM 721 O O . LEU A 1 96 ? 19.440 -9.219 -26.757 1.00 81.62 96 LEU A O 1
ATOM 725 N N . PRO A 1 97 ? 20.924 -7.556 -27.109 1.00 77.50 97 PRO A N 1
ATOM 726 C CA . PRO A 1 97 ? 21.684 -8.297 -28.106 1.00 77.50 97 PRO A CA 1
ATOM 727 C C . PRO A 1 97 ? 22.188 -9.625 -27.529 1.00 77.50 97 PRO A C 1
ATOM 729 O O . PRO A 1 97 ? 22.806 -9.634 -26.460 1.00 77.50 97 PRO A O 1
ATOM 732 N N . ASP A 1 98 ? 21.903 -10.730 -28.223 1.00 69.44 98 ASP A N 1
ATOM 733 C CA . ASP A 1 98 ? 22.398 -12.051 -27.840 1.00 69.44 98 ASP A CA 1
ATOM 734 C C . ASP A 1 98 ? 23.923 -12.071 -27.950 1.00 69.44 98 ASP A C 1
ATOM 736 O O . ASP A 1 98 ? 24.506 -11.712 -28.975 1.00 69.44 98 ASP A O 1
ATOM 740 N N . MET A 1 99 ? 24.577 -12.491 -26.871 1.00 60.22 99 MET A N 1
ATOM 741 C CA . MET A 1 99 ? 26.026 -12.619 -26.834 1.00 60.22 99 MET A CA 1
ATOM 742 C C . MET A 1 99 ? 26.403 -14.028 -27.277 1.00 60.22 99 MET A C 1
ATOM 744 O O . MET A 1 99 ? 26.322 -14.971 -26.492 1.00 60.22 99 MET A O 1
ATOM 748 N N . ILE A 1 100 ? 26.840 -14.176 -28.526 1.00 58.78 100 ILE A N 1
ATOM 749 C CA . ILE A 1 100 ? 27.605 -15.360 -28.922 1.00 58.78 100 ILE A CA 1
ATOM 750 C C . ILE A 1 100 ? 29.003 -15.163 -28.342 1.00 58.78 100 ILE A C 1
ATOM 752 O O . ILE A 1 100 ? 29.768 -14.337 -28.827 1.00 58.78 100 ILE A O 1
ATOM 756 N N . TRP A 1 101 ? 29.310 -15.856 -27.249 1.00 54.41 101 TRP A N 1
ATOM 757 C CA . TRP A 1 101 ? 30.620 -15.776 -26.611 1.00 54.41 101 TRP A CA 1
ATOM 758 C C . TRP A 1 101 ? 31.639 -16.523 -27.477 1.00 54.41 101 TRP A C 1
ATOM 760 O O . TRP A 1 101 ? 31.853 -17.717 -27.300 1.00 54.41 101 TRP A O 1
ATOM 770 N N . ASP A 1 102 ? 32.217 -15.842 -28.462 1.00 55.31 102 ASP A N 1
ATOM 771 C CA . ASP A 1 102 ? 33.334 -16.395 -29.220 1.00 55.31 102 ASP A CA 1
ATOM 772 C C . ASP A 1 102 ? 34.625 -16.135 -28.432 1.00 55.31 102 ASP A C 1
ATOM 774 O O . ASP A 1 102 ? 35.097 -15.000 -28.318 1.00 55.31 102 ASP A O 1
ATOM 778 N N . GLU A 1 103 ? 35.165 -17.181 -27.800 1.00 56.94 103 GLU A N 1
ATOM 779 C CA . GLU A 1 103 ? 36.347 -17.101 -26.930 1.00 56.94 103 GLU A CA 1
ATOM 780 C C . GLU A 1 103 ? 37.608 -16.610 -27.671 1.00 56.94 103 GLU A C 1
ATOM 782 O O . GLU A 1 103 ? 38.566 -16.184 -27.024 1.00 56.94 103 GLU A O 1
ATOM 787 N N . ALA A 1 104 ? 37.596 -16.606 -29.010 1.00 56.94 104 ALA A N 1
ATOM 788 C CA . ALA A 1 104 ? 38.745 -16.295 -29.856 1.00 56.94 104 ALA A CA 1
ATOM 789 C C . ALA A 1 104 ? 38.909 -14.807 -30.248 1.00 56.94 104 ALA A C 1
ATOM 791 O O . ALA A 1 104 ? 39.941 -14.453 -30.818 1.00 56.94 104 ALA A O 1
ATOM 792 N N . ALA A 1 105 ? 37.946 -13.920 -29.961 1.00 57.09 105 ALA A N 1
ATOM 793 C CA . ALA A 1 105 ? 37.961 -12.541 -30.469 1.00 57.09 105 ALA A CA 1
ATOM 794 C C . ALA A 1 105 ? 38.133 -11.481 -29.358 1.00 57.09 105 ALA A C 1
ATOM 796 O O . ALA A 1 105 ? 37.166 -10.923 -28.836 1.00 57.09 105 ALA A O 1
ATOM 797 N N . ASP A 1 106 ? 39.382 -11.155 -29.010 1.00 58.06 106 ASP A N 1
ATOM 798 C CA . ASP A 1 106 ? 39.705 -10.110 -28.020 1.00 58.06 106 ASP A CA 1
ATOM 799 C C . ASP A 1 106 ? 39.333 -8.681 -28.471 1.00 58.06 106 ASP A C 1
ATOM 801 O O . ASP A 1 106 ? 39.049 -7.827 -27.628 1.00 58.06 106 ASP A O 1
ATOM 805 N N . GLU A 1 107 ? 39.260 -8.414 -29.779 1.00 54.56 107 GLU A N 1
ATOM 806 C CA . GLU A 1 107 ? 38.749 -7.140 -30.317 1.00 54.56 107 GLU A CA 1
ATOM 807 C C . GLU A 1 107 ? 37.229 -6.999 -30.146 1.00 54.56 107 GLU A C 1
ATOM 809 O O . GLU A 1 107 ? 36.737 -5.914 -29.837 1.00 54.56 107 GLU A O 1
ATOM 814 N N . TRP A 1 108 ? 36.485 -8.106 -30.227 1.00 53.94 108 TRP A N 1
ATOM 815 C CA . TRP A 1 108 ? 35.022 -8.103 -30.136 1.00 53.94 108 TRP A CA 1
ATOM 816 C C . TRP A 1 108 ? 34.529 -7.732 -28.725 1.00 53.94 108 TRP A C 1
ATOM 818 O O . TRP A 1 108 ? 33.501 -7.074 -28.564 1.00 53.94 108 TRP A O 1
ATOM 828 N N . LYS A 1 109 ? 35.311 -8.049 -27.681 1.00 56.12 109 LYS A N 1
ATOM 829 C CA . LYS A 1 109 ? 34.994 -7.723 -26.276 1.00 56.12 109 LYS A CA 1
ATOM 830 C C . LYS A 1 109 ? 34.859 -6.218 -26.005 1.00 56.12 109 LYS A C 1
ATOM 832 O O . LYS A 1 109 ? 34.096 -5.845 -25.113 1.00 56.12 109 LYS A O 1
ATOM 837 N N . LYS A 1 110 ? 35.576 -5.354 -26.741 1.00 58.09 110 LYS A N 1
ATOM 838 C CA . LYS A 1 110 ? 35.487 -3.890 -26.568 1.00 58.09 110 LYS A CA 1
ATOM 839 C C . LYS A 1 110 ? 34.176 -3.334 -27.125 1.00 58.09 110 LYS A C 1
ATOM 841 O O . LYS A 1 110 ? 33.500 -2.601 -26.409 1.00 58.09 110 LYS A O 1
ATOM 846 N N . ASP A 1 111 ? 33.783 -3.758 -28.324 1.00 60.47 111 ASP A N 1
ATOM 847 C CA . ASP A 1 111 ? 32.568 -3.278 -28.999 1.00 60.47 111 ASP A CA 1
ATOM 848 C C . ASP A 1 111 ? 31.279 -3.793 -28.331 1.00 60.47 111 ASP A C 1
ATOM 850 O O . ASP A 1 111 ? 30.279 -3.077 -28.242 1.00 60.47 111 ASP A O 1
ATOM 854 N N . ILE A 1 112 ? 31.304 -5.006 -27.766 1.00 59.16 112 ILE A N 1
ATOM 855 C CA . ILE A 1 112 ? 30.184 -5.559 -26.980 1.00 59.16 112 ILE A CA 1
ATOM 856 C C . ILE A 1 112 ? 29.903 -4.720 -25.729 1.00 59.16 112 ILE A C 1
ATOM 858 O O . ILE A 1 112 ? 28.739 -4.506 -25.370 1.00 59.16 112 ILE A O 1
ATOM 862 N N . GLY A 1 113 ? 30.957 -4.245 -25.054 1.00 62.56 113 GLY A N 1
ATOM 863 C CA . GLY A 1 113 ? 30.826 -3.372 -23.888 1.00 62.56 113 GLY A CA 1
ATOM 864 C C . GLY A 1 113 ? 30.065 -2.090 -24.229 1.00 62.56 113 GLY A C 1
ATOM 865 O O . GLY A 1 113 ? 29.171 -1.685 -23.485 1.00 62.56 113 GLY A O 1
ATOM 866 N N . THR A 1 114 ? 30.354 -1.512 -25.395 1.00 69.44 114 THR A N 1
ATOM 867 C CA . THR A 1 114 ? 29.706 -0.301 -25.912 1.00 69.44 114 THR A CA 1
ATOM 868 C C . THR A 1 114 ? 28.250 -0.560 -26.295 1.00 69.44 114 THR A C 1
ATOM 870 O O . THR A 1 114 ? 27.360 0.123 -25.802 1.00 69.44 114 THR A O 1
ATOM 873 N N . ILE A 1 115 ? 27.966 -1.620 -27.062 1.00 69.81 115 ILE A N 1
ATOM 874 C CA . ILE A 1 115 ? 26.600 -1.963 -27.503 1.00 69.81 115 ILE A CA 1
ATOM 875 C C . ILE A 1 115 ? 25.665 -2.227 -26.312 1.00 69.81 115 ILE A C 1
ATOM 877 O O . ILE A 1 115 ? 24.500 -1.812 -26.304 1.00 69.81 115 ILE A O 1
ATOM 881 N N . ARG A 1 116 ? 26.162 -2.924 -25.284 1.00 71.38 116 ARG A N 1
ATOM 882 C CA . ARG A 1 116 ? 25.390 -3.196 -24.068 1.00 71.38 116 ARG A CA 1
ATOM 883 C C . ARG A 1 116 ? 25.171 -1.926 -23.248 1.00 71.38 116 ARG A C 1
ATOM 885 O O . ARG A 1 116 ? 24.065 -1.732 -22.739 1.00 71.38 116 ARG A O 1
ATOM 892 N N . SER A 1 117 ? 26.183 -1.060 -23.156 1.00 78.75 117 SER A N 1
ATOM 893 C CA . SER A 1 117 ? 26.050 0.266 -22.542 1.00 78.75 117 SER A CA 1
ATOM 894 C C . SER A 1 117 ? 24.962 1.086 -23.240 1.00 78.75 117 SER A C 1
ATOM 896 O O . SER A 1 117 ? 24.018 1.528 -22.588 1.00 78.75 117 SER A O 1
ATOM 898 N N . ASP A 1 118 ? 24.993 1.160 -24.572 1.00 85.38 118 ASP A N 1
ATOM 899 C CA . ASP A 1 118 ? 24.024 1.905 -25.384 1.00 85.38 118 ASP A CA 1
ATOM 900 C C . ASP A 1 118 ? 22.594 1.366 -25.238 1.00 85.38 118 ASP A C 1
ATOM 902 O O . ASP A 1 118 ? 21.608 2.112 -25.247 1.00 85.38 118 ASP A O 1
ATOM 906 N N . TRP A 1 119 ? 22.434 0.045 -25.111 1.00 88.81 119 TRP A N 1
ATOM 907 C CA . TRP A 1 119 ? 21.131 -0.550 -24.815 1.00 88.81 119 TRP A CA 1
ATOM 908 C C . TRP A 1 119 ? 20.627 -0.135 -23.428 1.00 88.81 119 TRP A C 1
ATOM 910 O O . TRP A 1 119 ? 19.470 0.278 -23.294 1.00 88.81 119 TRP A O 1
ATOM 920 N N . HIS A 1 120 ? 21.486 -0.192 -22.405 1.00 87.62 120 HIS A N 1
ATOM 921 C CA . HIS A 1 120 ? 21.139 0.231 -21.050 1.00 87.62 120 HIS A CA 1
ATOM 922 C C . HIS A 1 120 ? 20.799 1.725 -20.979 1.00 87.62 120 HIS A C 1
ATOM 924 O O . HIS A 1 120 ? 19.812 2.078 -20.333 1.00 87.62 120 HIS A O 1
ATOM 930 N N . GLU A 1 121 ? 21.528 2.589 -21.684 1.00 89.44 121 GLU A N 1
ATOM 931 C CA . GLU A 1 121 ? 21.233 4.024 -21.773 1.00 89.44 121 GLU A CA 1
ATOM 932 C C . GLU A 1 121 ? 19.872 4.290 -22.424 1.00 89.44 121 GLU A C 1
ATOM 934 O O . GLU A 1 121 ? 19.047 5.037 -21.887 1.00 89.44 121 GLU A O 1
ATOM 939 N N . ARG A 1 122 ? 19.575 3.630 -23.552 1.00 89.25 122 ARG A N 1
ATOM 940 C CA . ARG A 1 122 ? 18.264 3.751 -24.209 1.00 89.25 122 ARG A CA 1
ATOM 941 C C . ARG A 1 122 ? 17.134 3.251 -23.314 1.00 89.25 122 ARG A C 1
ATOM 943 O O . ARG A 1 122 ? 16.100 3.913 -23.213 1.00 89.25 122 ARG A O 1
ATOM 950 N N . ARG A 1 123 ? 17.341 2.135 -22.612 1.00 90.88 123 ARG A N 1
ATOM 951 C CA . ARG A 1 123 ? 16.385 1.613 -21.630 1.00 90.88 123 ARG A CA 1
ATOM 952 C C . ARG A 1 123 ? 16.145 2.605 -20.496 1.00 90.88 123 ARG A C 1
ATOM 954 O O . ARG A 1 123 ? 14.995 2.860 -20.139 1.00 90.88 123 ARG A O 1
ATOM 961 N N . GLN A 1 124 ? 17.211 3.175 -19.936 1.00 89.81 124 GLN A N 1
ATOM 962 C CA . GLN A 1 124 ? 17.103 4.198 -18.901 1.00 89.81 124 GLN A CA 1
ATOM 963 C C . GLN A 1 124 ? 16.315 5.400 -19.422 1.00 89.81 124 GLN A C 1
ATOM 965 O O . GLN A 1 124 ? 15.384 5.840 -18.755 1.00 89.81 124 GLN A O 1
ATOM 970 N N . LYS A 1 125 ? 16.588 5.877 -20.641 1.00 91.69 125 LYS A N 1
ATOM 971 C CA . LYS A 1 125 ? 15.835 6.977 -21.260 1.00 91.69 125 LYS A CA 1
ATOM 972 C C . LYS A 1 125 ? 14.330 6.690 -21.335 1.00 91.69 125 LYS A C 1
ATOM 974 O O . LYS A 1 125 ? 13.533 7.569 -21.015 1.00 91.69 125 LYS A O 1
ATOM 979 N N . VAL A 1 126 ? 13.932 5.464 -21.679 1.00 89.50 126 VAL A N 1
ATOM 980 C CA . VAL A 1 126 ? 12.516 5.047 -21.672 1.00 89.50 126 VAL A CA 1
ATOM 981 C C . VAL A 1 126 ? 11.948 5.008 -20.252 1.00 89.50 126 VAL A C 1
ATOM 983 O O . VAL A 1 126 ? 10.834 5.482 -20.025 1.00 89.50 126 VAL A O 1
ATOM 986 N N . MET A 1 127 ? 12.704 4.512 -19.268 1.00 89.75 127 MET A N 1
ATOM 987 C CA . MET A 1 127 ? 12.299 4.572 -17.856 1.00 89.75 127 MET A CA 1
ATOM 988 C C . MET A 1 127 ? 12.086 6.011 -17.364 1.00 89.75 127 MET A C 1
ATOM 990 O O . MET A 1 127 ? 11.119 6.271 -16.648 1.00 89.75 127 MET A O 1
ATOM 994 N N . TRP A 1 128 ? 12.954 6.943 -17.765 1.00 90.12 128 TRP A N 1
ATOM 995 C CA . TRP A 1 128 ? 12.836 8.369 -17.449 1.00 90.12 128 TRP A CA 1
ATOM 996 C C . TRP A 1 128 ? 11.601 8.991 -18.107 1.00 90.12 128 TRP A C 1
ATOM 998 O O . TRP A 1 128 ? 10.820 9.663 -17.439 1.00 90.12 128 TRP A O 1
ATOM 1008 N N . GLN A 1 129 ? 11.367 8.715 -19.392 1.00 89.50 129 GLN A N 1
ATOM 1009 C CA . GLN A 1 129 ? 10.192 9.209 -20.123 1.00 89.50 129 GLN A CA 1
ATOM 1010 C C . GLN A 1 129 ? 8.871 8.688 -19.547 1.00 89.50 129 GLN A C 1
ATOM 1012 O O . GLN A 1 129 ? 7.891 9.424 -19.468 1.00 89.50 129 GLN A O 1
ATOM 1017 N N . THR A 1 130 ? 8.848 7.426 -19.122 1.00 88.56 130 THR A N 1
ATOM 1018 C CA . THR A 1 130 ? 7.675 6.800 -18.490 1.00 88.56 130 THR A CA 1
ATOM 1019 C C . THR A 1 130 ? 7.541 7.141 -17.005 1.00 88.56 130 THR A C 1
ATOM 1021 O O . THR A 1 130 ? 6.536 6.782 -16.393 1.00 88.56 130 THR A O 1
ATOM 1024 N N . LYS A 1 131 ? 8.533 7.830 -16.420 1.00 90.88 131 LYS A N 1
ATOM 1025 C CA . LYS A 1 131 ? 8.599 8.211 -15.001 1.00 90.88 131 LYS A CA 1
ATOM 1026 C C . LYS A 1 131 ? 8.389 7.045 -14.031 1.00 90.88 131 LYS A C 1
ATOM 1028 O O . LYS A 1 131 ? 7.942 7.241 -12.905 1.00 90.88 131 LYS A O 1
ATOM 1033 N N . VAL A 1 132 ? 8.719 5.819 -14.442 1.00 87.94 132 VAL A N 1
ATOM 1034 C CA . VAL A 1 132 ? 8.454 4.612 -13.637 1.00 87.94 132 VAL A CA 1
ATOM 1035 C C . VAL A 1 132 ? 9.176 4.669 -12.292 1.00 87.94 132 VAL A C 1
ATOM 1037 O O . VAL A 1 132 ? 8.600 4.283 -11.280 1.00 87.94 132 VAL A O 1
ATOM 1040 N N . GLY A 1 133 ? 10.414 5.173 -12.268 1.00 87.62 133 GLY A N 1
ATOM 1041 C CA . GLY A 1 133 ? 11.183 5.330 -11.029 1.00 87.62 133 GLY A CA 1
ATOM 1042 C C . GLY A 1 133 ? 10.523 6.300 -10.046 1.00 87.62 133 GLY A C 1
ATOM 1043 O O . GLY A 1 133 ? 10.279 5.934 -8.901 1.00 87.62 133 GLY A O 1
ATOM 1044 N N . GLU A 1 134 ? 10.169 7.499 -10.515 1.00 90.81 134 GLU A N 1
ATOM 1045 C CA . GLU A 1 134 ? 9.500 8.534 -9.711 1.00 90.81 134 GLU A CA 1
ATOM 1046 C C . GLU A 1 134 ? 8.144 8.046 -9.180 1.00 90.81 134 GLU A C 1
ATOM 1048 O O . GLU A 1 134 ? 7.854 8.165 -7.991 1.00 90.81 134 GLU A O 1
ATOM 1053 N N . LEU A 1 135 ? 7.326 7.433 -10.043 1.00 91.38 135 LEU A N 1
ATOM 1054 C CA . LEU A 1 135 ? 6.015 6.904 -9.662 1.00 91.38 135 LEU A CA 1
ATOM 1055 C C . LEU A 1 135 ? 6.127 5.794 -8.613 1.00 91.38 135 LEU A C 1
ATOM 1057 O O . LEU A 1 135 ? 5.328 5.762 -7.678 1.00 91.38 135 LEU A O 1
ATOM 1061 N N . LYS A 1 136 ? 7.120 4.904 -8.738 1.00 92.12 136 LYS A N 1
ATOM 1062 C CA . LYS A 1 136 ? 7.378 3.851 -7.747 1.00 92.12 136 LYS A CA 1
ATOM 1063 C C . LYS A 1 136 ? 7.845 4.429 -6.415 1.00 92.12 136 LYS A C 1
ATOM 1065 O O . LYS A 1 136 ? 7.368 3.961 -5.387 1.00 92.12 136 LYS A O 1
ATOM 1070 N N . GLY A 1 137 ? 8.707 5.449 -6.434 1.00 93.12 137 GLY A N 1
ATOM 1071 C CA . GLY A 1 137 ? 9.111 6.180 -5.229 1.00 93.12 137 GLY A CA 1
ATOM 1072 C C . GLY A 1 137 ? 7.900 6.746 -4.488 1.00 93.12 137 GLY A C 1
ATOM 1073 O O . GLY A 1 137 ? 7.637 6.358 -3.355 1.00 93.12 137 GLY A O 1
ATOM 1074 N N . ARG A 1 138 ? 7.075 7.533 -5.188 1.00 92.69 138 ARG A N 1
ATOM 1075 C CA . ARG A 1 138 ? 5.850 8.123 -4.625 1.00 92.69 138 ARG A CA 1
ATOM 1076 C C . ARG A 1 138 ? 4.848 7.083 -4.131 1.00 92.69 138 ARG A C 1
ATOM 1078 O O . ARG A 1 138 ? 4.222 7.272 -3.097 1.00 92.69 138 ARG A O 1
ATOM 1085 N N . ARG A 1 139 ? 4.670 5.978 -4.864 1.00 94.06 139 ARG A N 1
ATOM 1086 C CA . ARG A 1 139 ? 3.788 4.883 -4.433 1.00 94.06 139 ARG A CA 1
ATOM 1087 C C . ARG A 1 139 ? 4.268 4.294 -3.108 1.00 94.06 139 ARG A C 1
ATOM 1089 O O . ARG A 1 139 ? 3.443 4.060 -2.237 1.00 94.06 139 ARG A O 1
ATOM 1096 N N . ASN A 1 140 ? 5.572 4.060 -2.966 1.00 93.31 140 ASN A N 1
ATOM 1097 C CA . ASN A 1 140 ? 6.141 3.493 -1.746 1.00 93.31 140 ASN A CA 1
ATOM 1098 C C . ASN A 1 140 ? 6.040 4.471 -0.560 1.00 93.31 140 ASN A C 1
ATOM 1100 O O . ASN A 1 140 ? 5.811 4.031 0.559 1.00 93.31 140 ASN A O 1
ATOM 1104 N N . GLU A 1 141 ? 6.166 5.781 -0.792 1.00 94.50 141 GLU A N 1
ATOM 1105 C CA . GLU A 1 141 ? 5.919 6.809 0.235 1.00 94.50 141 GLU A CA 1
ATOM 1106 C C . GLU A 1 141 ? 4.463 6.777 0.721 1.00 94.50 141 GLU A C 1
ATOM 1108 O O . GLU A 1 141 ? 4.211 6.736 1.923 1.00 94.50 141 GLU A O 1
ATOM 1113 N N . VAL A 1 142 ? 3.500 6.722 -0.206 1.00 92.75 142 VAL A N 1
ATOM 1114 C CA . VAL A 1 142 ? 2.070 6.616 0.136 1.00 92.75 142 VAL A CA 1
ATOM 1115 C C . VAL A 1 142 ? 1.758 5.286 0.824 1.00 92.75 142 VAL A C 1
ATOM 1117 O O . VAL A 1 142 ? 0.944 5.250 1.738 1.00 92.75 142 VAL A O 1
ATOM 1120 N N . GLU A 1 143 ? 2.416 4.197 0.425 1.00 91.06 143 GLU A N 1
ATOM 1121 C CA . GLU A 1 143 ? 2.296 2.894 1.088 1.00 91.06 143 GLU A CA 1
ATOM 1122 C C . GLU A 1 143 ? 2.798 2.944 2.534 1.00 91.06 143 GLU A C 1
ATOM 1124 O O . GLU A 1 143 ? 2.127 2.442 3.431 1.00 91.06 143 GLU A O 1
ATOM 1129 N N . ALA A 1 144 ? 3.943 3.590 2.776 1.00 91.38 144 ALA A N 1
ATOM 1130 C CA . ALA A 1 144 ? 4.473 3.775 4.123 1.00 91.38 144 ALA A CA 1
ATOM 1131 C C . ALA A 1 144 ? 3.508 4.595 4.993 1.00 91.38 144 ALA A C 1
ATOM 1133 O O . ALA A 1 144 ? 3.174 4.166 6.095 1.00 91.38 144 ALA A O 1
ATOM 1134 N N . ALA A 1 145 ? 2.991 5.708 4.463 1.00 90.25 145 ALA A N 1
ATOM 1135 C CA . ALA A 1 145 ? 1.995 6.530 5.146 1.00 90.25 145 ALA A CA 1
ATOM 1136 C C . ALA A 1 145 ? 0.694 5.747 5.415 1.00 90.25 145 ALA A C 1
ATOM 1138 O O . ALA A 1 145 ? 0.134 5.797 6.507 1.00 90.25 145 ALA A O 1
ATOM 1139 N N . TYR A 1 146 ? 0.206 4.969 4.450 1.00 90.50 146 TYR A N 1
ATOM 1140 C CA . TYR A 1 146 ? -0.961 4.105 4.640 1.00 90.50 146 TYR A CA 1
ATOM 1141 C C . TYR A 1 146 ? -0.758 3.104 5.792 1.00 90.50 146 TYR A C 1
ATOM 1143 O O . TYR A 1 146 ? -1.616 2.978 6.667 1.00 90.50 146 TYR A O 1
ATOM 1151 N N . CYS A 1 147 ? 0.397 2.434 5.833 1.00 89.81 147 CYS A N 1
ATOM 1152 C CA . CYS A 1 147 ? 0.749 1.507 6.909 1.00 89.81 147 CYS A CA 1
ATOM 1153 C C . CYS A 1 147 ? 0.865 2.200 8.278 1.00 89.81 147 CYS A C 1
ATOM 1155 O O . CYS A 1 147 ? 0.491 1.612 9.297 1.00 89.81 147 CYS A O 1
ATOM 1157 N N . GLU A 1 148 ? 1.357 3.439 8.309 1.00 90.19 148 GLU A N 1
ATOM 1158 C CA . GLU A 1 148 ? 1.418 4.265 9.517 1.00 90.19 148 GLU A CA 1
ATOM 1159 C C . GLU A 1 148 ? 0.013 4.581 10.044 1.00 90.19 148 GLU A C 1
ATOM 1161 O O . GLU A 1 148 ? -0.273 4.244 11.191 1.00 90.19 148 GLU A O 1
ATOM 1166 N N . SER A 1 149 ? -0.911 5.070 9.203 1.00 89.62 149 SER A N 1
ATOM 1167 C CA . SER A 1 149 ? -2.298 5.339 9.630 1.00 89.62 149 SER A CA 1
ATOM 1168 C C . SER A 1 149 ? -3.015 4.095 10.137 1.00 89.62 149 SER A C 1
ATOM 1170 O O . SER A 1 149 ? -3.752 4.164 11.116 1.00 89.62 149 SER A O 1
ATOM 1172 N N . ILE A 1 150 ? -2.799 2.936 9.505 1.00 90.81 150 ILE A N 1
ATOM 1173 C CA . ILE A 1 150 ? -3.342 1.670 10.018 1.00 90.81 150 ILE A CA 1
ATOM 1174 C C . ILE A 1 150 ? -2.806 1.380 11.419 1.00 90.81 150 ILE A C 1
ATOM 1176 O O . ILE A 1 150 ? -3.553 0.931 12.289 1.00 90.81 150 ILE A O 1
ATOM 1180 N N . SER A 1 151 ? -1.511 1.603 11.633 1.00 89.69 151 SER A N 1
ATOM 1181 C CA . SER A 1 151 ? -0.864 1.339 12.916 1.00 89.69 151 SER A CA 1
ATOM 1182 C C . SER A 1 151 ? -1.369 2.293 13.999 1.00 89.69 151 SER A C 1
ATOM 1184 O O . SER A 1 151 ? -1.661 1.846 15.108 1.00 89.69 151 SER A O 1
ATOM 1186 N N . GLU A 1 152 ? -1.551 3.572 13.672 1.00 89.56 152 GLU A N 1
ATOM 1187 C CA . GLU A 1 152 ? -2.152 4.575 14.556 1.00 89.56 152 GLU A CA 1
ATOM 1188 C C . GLU A 1 152 ? -3.601 4.222 14.902 1.00 89.56 152 GLU A C 1
ATOM 1190 O O . GLU A 1 152 ? -3.961 4.157 16.078 1.00 89.56 152 GLU A O 1
ATOM 1195 N N . PHE A 1 153 ? -4.413 3.879 13.900 1.00 90.56 153 PHE A N 1
ATOM 1196 C CA . PHE A 1 153 ? -5.788 3.423 14.096 1.00 90.56 153 PHE A CA 1
ATOM 1197 C C . PHE A 1 153 ? -5.869 2.183 14.994 1.00 90.56 153 PHE A C 1
ATOM 1199 O O . PHE A 1 153 ? -6.714 2.081 15.888 1.00 90.56 153 PHE A O 1
ATOM 1206 N N . ALA A 1 154 ? -4.965 1.226 14.784 1.00 90.00 154 ALA A N 1
ATOM 1207 C CA . ALA A 1 154 ? -4.873 0.027 15.600 1.00 90.00 154 ALA A CA 1
ATOM 1208 C C . ALA A 1 154 ? -4.388 0.324 17.030 1.00 90.00 154 ALA A C 1
ATOM 1210 O O . ALA A 1 154 ? -4.760 -0.403 17.951 1.00 90.00 154 ALA A O 1
ATOM 1211 N N . ALA A 1 155 ? -3.591 1.367 17.256 1.00 91.31 155 ALA A N 1
ATOM 1212 C CA . ALA A 1 155 ? -3.110 1.720 18.589 1.00 91.31 155 ALA A CA 1
ATOM 1213 C C . ALA A 1 155 ? -4.212 2.307 19.488 1.00 91.31 155 ALA A C 1
ATOM 1215 O O . ALA A 1 155 ? -4.132 2.175 20.712 1.00 91.31 155 ALA A O 1
ATOM 1216 N N . ILE A 1 156 ? -5.248 2.922 18.908 1.00 90.12 156 ILE A N 1
ATOM 1217 C CA . ILE A 1 156 ? -6.332 3.544 19.677 1.00 90.12 156 ILE A CA 1
ATOM 1218 C C . ILE A 1 156 ? -7.270 2.451 20.201 1.00 90.12 156 ILE A C 1
ATOM 1220 O O . ILE A 1 156 ? -7.910 1.772 19.400 1.00 90.12 156 ILE A O 1
ATOM 1224 N N . PRO A 1 157 ? -7.400 2.251 21.519 1.00 89.12 157 PRO A N 1
ATOM 1225 C CA . PRO A 1 157 ? -8.227 1.180 22.059 1.00 89.12 157 PRO A CA 1
ATOM 1226 C C . PRO A 1 157 ? -9.719 1.463 21.862 1.00 89.12 157 PRO A C 1
ATOM 1228 O O . PRO A 1 157 ? -10.180 2.580 22.101 1.00 89.12 157 PRO A O 1
ATOM 1231 N N . ALA A 1 158 ? -10.495 0.439 21.508 1.00 88.19 158 ALA A N 1
ATOM 1232 C CA . ALA A 1 158 ? -11.950 0.541 21.550 1.00 88.19 158 ALA A CA 1
ATOM 1233 C C . ALA A 1 158 ? -12.441 0.556 23.007 1.00 88.19 158 ALA A C 1
ATOM 1235 O O . ALA A 1 158 ? -12.194 -0.375 23.777 1.00 88.19 158 ALA A O 1
ATOM 1236 N N . THR A 1 159 ? -13.137 1.625 23.390 1.00 86.50 159 THR A N 1
ATOM 1237 C CA . THR A 1 159 ? -13.662 1.826 24.752 1.00 86.50 159 THR A CA 1
ATOM 1238 C C . THR A 1 159 ? -15.098 1.345 24.922 1.00 86.50 159 THR A C 1
ATOM 1240 O O . THR A 1 159 ? -15.540 1.153 26.048 1.00 86.50 159 THR A O 1
ATOM 1243 N N . ASN A 1 160 ? -15.821 1.128 23.826 1.00 83.38 160 ASN A N 1
ATOM 1244 C CA . ASN A 1 160 ? -17.202 0.666 23.823 1.00 83.38 160 ASN A CA 1
ATOM 1245 C C . ASN A 1 160 ? -17.460 -0.272 22.628 1.00 83.38 160 ASN A C 1
ATOM 1247 O O . ASN A 1 160 ? -16.627 -0.416 21.725 1.00 83.38 160 ASN A O 1
ATOM 1251 N N . LEU A 1 161 ? -18.619 -0.934 22.635 1.00 82.88 161 LEU A N 1
ATOM 1252 C CA . LEU A 1 161 ? -18.998 -1.887 21.591 1.00 82.88 161 LEU A CA 1
ATOM 1253 C C . LEU A 1 161 ? -19.145 -1.241 20.193 1.00 82.88 161 LEU A C 1
ATOM 1255 O O . LEU A 1 161 ? -18.622 -1.828 19.245 1.00 82.88 161 LEU A O 1
ATOM 1259 N N . PRO A 1 162 ? -19.767 -0.055 20.022 1.00 84.38 162 PRO A N 1
ATOM 1260 C CA . PRO A 1 162 ? -19.824 0.626 18.724 1.00 84.38 162 PRO A CA 1
ATOM 1261 C C . PRO A 1 162 ? -18.451 0.873 18.086 1.00 84.38 162 PRO A C 1
ATOM 1263 O O . PRO A 1 162 ? -18.251 0.552 16.915 1.00 84.38 162 PRO A O 1
ATOM 1266 N N . VAL A 1 163 ? -17.478 1.372 18.856 1.00 86.25 163 VAL A N 1
ATOM 1267 C CA . VAL A 1 163 ? -16.107 1.599 18.373 1.00 86.25 163 VAL A CA 1
ATOM 1268 C C . VAL A 1 163 ? -15.425 0.274 18.028 1.00 86.25 163 VAL A C 1
ATOM 1270 O O . VAL A 1 163 ? -14.726 0.185 17.020 1.00 86.25 163 VAL A O 1
ATOM 1273 N N . LEU A 1 164 ? -15.655 -0.785 18.811 1.00 86.50 164 LEU A N 1
ATOM 1274 C CA . LEU A 1 164 ? -15.123 -2.112 18.496 1.00 86.50 164 LEU A CA 1
ATOM 1275 C C . LEU A 1 164 ? -15.668 -2.634 17.157 1.00 86.50 164 LEU A C 1
ATOM 1277 O O . LEU A 1 164 ? -14.892 -3.119 16.334 1.00 86.50 164 LEU A O 1
ATOM 1281 N N . ILE A 1 165 ? -16.980 -2.521 16.930 1.00 84.44 165 ILE A N 1
ATOM 1282 C CA . ILE A 1 165 ? -17.617 -2.922 15.667 1.00 84.44 165 ILE A CA 1
ATOM 1283 C C . ILE A 1 165 ? -17.036 -2.107 14.506 1.00 84.44 165 ILE A C 1
ATOM 1285 O O . ILE A 1 165 ? -16.621 -2.688 13.505 1.00 84.44 165 ILE A O 1
ATOM 1289 N N . PHE A 1 166 ? -16.896 -0.790 14.671 1.00 86.06 166 PHE A N 1
ATOM 1290 C CA . PHE A 1 166 ? -16.295 0.084 13.664 1.00 86.06 166 PHE A CA 1
ATOM 1291 C C . PHE A 1 166 ? -14.855 -0.321 13.304 1.00 86.06 166 PHE A C 1
ATOM 1293 O O . PHE A 1 166 ? -14.487 -0.385 12.126 1.00 86.06 166 PHE A O 1
ATOM 1300 N N . LYS A 1 167 ? -14.027 -0.658 14.303 1.00 89.12 167 LYS A N 1
ATOM 1301 C CA . LYS A 1 167 ? -12.666 -1.168 14.067 1.00 89.12 167 LYS A CA 1
ATOM 1302 C C . LYS A 1 167 ? -12.670 -2.518 13.353 1.00 89.12 167 LYS A C 1
ATOM 1304 O O . LYS A 1 167 ? -11.829 -2.728 12.483 1.00 89.12 167 LYS A O 1
ATOM 1309 N N . ILE A 1 168 ? -13.602 -3.418 13.680 1.00 86.69 168 ILE A N 1
ATOM 1310 C CA . ILE A 1 168 ? -13.756 -4.710 12.990 1.00 86.69 168 ILE A CA 1
ATOM 1311 C C . ILE A 1 168 ? -14.084 -4.494 11.512 1.00 86.69 168 ILE A C 1
ATOM 1313 O O . ILE A 1 168 ? -13.426 -5.083 10.656 1.00 86.69 168 ILE A O 1
ATOM 1317 N N . GLU A 1 169 ? -15.066 -3.647 11.205 1.00 84.75 169 GLU A N 1
ATOM 1318 C CA . GLU A 1 169 ? -15.460 -3.338 9.825 1.00 84.75 169 GLU A CA 1
ATOM 1319 C C . GLU A 1 169 ? -14.302 -2.724 9.036 1.00 84.75 169 GLU A C 1
ATOM 1321 O O . GLU A 1 169 ? -14.003 -3.159 7.921 1.00 84.75 169 GLU A O 1
ATOM 1326 N N . THR A 1 170 ? -13.592 -1.777 9.650 1.00 84.69 170 THR A N 1
ATOM 1327 C CA . THR A 1 170 ? -12.396 -1.161 9.064 1.00 84.69 170 THR A CA 1
ATOM 1328 C C . THR A 1 170 ? -11.311 -2.213 8.807 1.00 84.69 170 THR A C 1
ATOM 1330 O O . THR A 1 170 ? -10.761 -2.279 7.710 1.00 84.69 170 THR A O 1
ATOM 1333 N N . GLY A 1 171 ? -11.062 -3.110 9.767 1.00 84.62 171 GLY A N 1
ATOM 1334 C CA . GLY A 1 171 ? -10.125 -4.224 9.612 1.00 84.62 171 GLY A CA 1
ATOM 1335 C C . GLY A 1 171 ? -10.508 -5.184 8.481 1.00 84.62 171 GLY A C 1
ATOM 1336 O O . GLY A 1 171 ? -9.663 -5.557 7.676 1.00 84.62 171 GLY A O 1
ATOM 1337 N N . ILE A 1 172 ? -11.786 -5.543 8.338 1.00 80.06 172 ILE A N 1
ATOM 1338 C CA . ILE A 1 172 ? -12.243 -6.406 7.234 1.00 80.06 172 ILE A CA 1
ATOM 1339 C C . ILE A 1 172 ? -11.909 -5.793 5.867 1.00 80.06 172 ILE A C 1
ATOM 1341 O O . ILE A 1 172 ? -11.520 -6.515 4.946 1.00 80.06 172 ILE A O 1
ATOM 1345 N N . MET A 1 173 ? -12.071 -4.478 5.735 1.00 77.19 173 MET A N 1
ATOM 1346 C CA . MET A 1 173 ? -11.912 -3.780 4.461 1.00 77.19 173 MET A CA 1
ATOM 1347 C C . MET A 1 173 ? -10.454 -3.448 4.135 1.00 77.19 173 MET A C 1
ATOM 1349 O O . MET A 1 173 ? -10.076 -3.462 2.963 1.00 77.19 173 MET A O 1
ATOM 1353 N N . MET A 1 174 ? -9.646 -3.146 5.152 1.00 76.25 174 MET A N 1
ATOM 1354 C CA . MET A 1 174 ? -8.364 -2.456 4.972 1.00 76.25 174 MET A CA 1
ATOM 1355 C C . MET A 1 174 ? -7.157 -3.196 5.536 1.00 76.25 174 MET A C 1
ATOM 1357 O O . MET A 1 174 ? -6.027 -2.809 5.229 1.00 76.25 174 MET A O 1
ATOM 1361 N N . ASP A 1 175 ? -7.353 -4.223 6.369 1.00 67.00 175 ASP A N 1
ATOM 1362 C CA . ASP A 1 175 ? -6.225 -4.816 7.081 1.00 67.00 175 ASP A CA 1
ATOM 1363 C C . ASP A 1 175 ? -5.217 -5.403 6.087 1.00 67.00 175 ASP A C 1
ATOM 1365 O O . ASP A 1 175 ? -5.547 -6.122 5.132 1.00 67.00 175 ASP A O 1
ATOM 1369 N N . SER A 1 176 ? -3.964 -5.007 6.293 1.00 64.62 176 SER A N 1
ATOM 1370 C CA . SER A 1 176 ? -2.847 -5.426 5.466 1.00 64.62 176 SER A CA 1
ATOM 1371 C C . SER A 1 176 ? -2.557 -6.912 5.712 1.00 64.62 176 SER A C 1
ATOM 1373 O O . SER A 1 176 ? -3.173 -7.572 6.554 1.00 64.62 176 SER A O 1
ATOM 1375 N N . ARG A 1 177 ? -1.573 -7.477 5.002 1.00 59.53 177 ARG A N 1
ATOM 1376 C CA . ARG A 1 177 ? -1.100 -8.851 5.272 1.00 59.53 177 ARG A CA 1
ATOM 1377 C C . ARG A 1 177 ? -0.709 -9.084 6.737 1.00 59.53 177 ARG A C 1
ATOM 1379 O O . ARG A 1 177 ? -0.720 -10.231 7.175 1.00 59.53 177 ARG A O 1
ATOM 1386 N N . ASP A 1 178 ? -0.389 -8.024 7.471 1.00 65.62 178 ASP A N 1
ATOM 1387 C CA . ASP A 1 178 ? 0.151 -8.103 8.823 1.00 65.62 178 ASP A CA 1
ATOM 1388 C C . ASP A 1 178 ? -0.932 -8.190 9.909 1.00 65.62 178 ASP A C 1
ATOM 1390 O O . ASP A 1 178 ? -0.603 -8.381 11.085 1.00 65.62 178 ASP A O 1
ATOM 1394 N N . GLY A 1 179 ? -2.218 -8.086 9.552 1.00 80.19 179 GLY A N 1
ATOM 1395 C CA . GLY A 1 179 ? -3.323 -8.307 10.490 1.00 80.19 179 GLY A CA 1
ATOM 1396 C C . GLY A 1 179 ? -3.290 -7.360 11.696 1.00 80.19 179 GLY A C 1
ATOM 1397 O O . GLY A 1 179 ? -3.529 -7.785 12.832 1.00 80.19 179 GLY A O 1
ATOM 1398 N N . THR A 1 180 ? -2.841 -6.118 11.505 1.00 86.31 180 THR A N 1
ATOM 1399 C CA . THR A 1 180 ? -2.547 -5.176 12.594 1.00 86.31 180 THR A CA 1
ATOM 1400 C C . THR A 1 180 ? -3.831 -4.739 13.291 1.00 86.31 180 THR A C 1
ATOM 1402 O O . THR A 1 180 ? -3.902 -4.761 14.524 1.00 86.31 180 THR A O 1
ATOM 1405 N N . ILE A 1 181 ? -4.877 -4.435 12.517 1.00 86.06 181 ILE A N 1
ATOM 1406 C CA . ILE A 1 181 ? -6.186 -4.067 13.072 1.00 86.06 181 ILE A CA 1
ATOM 1407 C C . ILE A 1 181 ? -6.825 -5.290 13.731 1.00 86.06 181 ILE A C 1
ATOM 1409 O O . ILE A 1 181 ? -7.308 -5.190 14.858 1.00 86.06 181 ILE A O 1
ATOM 1413 N N . ALA A 1 182 ? -6.758 -6.463 13.094 1.00 86.00 182 ALA A N 1
ATOM 1414 C CA . ALA A 1 182 ? -7.293 -7.699 13.659 1.00 86.00 182 ALA A CA 1
ATOM 1415 C C . ALA A 1 182 ? -6.667 -8.043 15.023 1.00 86.00 182 ALA A C 1
ATOM 1417 O O . ALA A 1 182 ? -7.376 -8.416 15.960 1.00 86.00 182 ALA A O 1
ATOM 1418 N N . ARG A 1 183 ? -5.346 -7.876 15.173 1.00 87.06 183 ARG A N 1
ATOM 1419 C CA . ARG A 1 183 ? -4.665 -8.067 16.464 1.00 87.06 183 ARG A CA 1
ATOM 1420 C C . ARG A 1 183 ? -5.141 -7.067 17.512 1.00 87.06 183 ARG A C 1
ATOM 1422 O O . ARG A 1 183 ? -5.421 -7.470 18.638 1.00 87.06 183 ARG A O 1
ATOM 1429 N N . SER A 1 184 ? -5.270 -5.795 17.145 1.00 90.50 184 SER A N 1
ATOM 1430 C CA . SER A 1 184 ? -5.794 -4.754 18.035 1.00 90.50 184 SER A CA 1
ATOM 1431 C C . SER A 1 184 ? -7.216 -5.066 18.520 1.00 90.50 184 SER A C 1
ATOM 1433 O O . SER A 1 184 ? -7.477 -5.057 19.721 1.00 90.50 184 SER A O 1
ATOM 1435 N N . VAL A 1 185 ? -8.101 -5.481 17.610 1.00 89.00 185 VAL A N 1
ATOM 1436 C CA . VAL A 1 185 ? -9.471 -5.915 17.926 1.00 89.00 185 VAL A CA 1
ATOM 1437 C C . VAL A 1 185 ? -9.485 -7.048 18.957 1.00 89.00 185 VAL A C 1
ATOM 1439 O O . VAL A 1 185 ? -10.285 -7.020 19.891 1.00 89.00 185 VAL A O 1
ATOM 1442 N N . LEU A 1 186 ? -8.596 -8.041 18.836 1.00 87.50 186 LEU A N 1
ATOM 1443 C CA . LEU A 1 186 ? -8.507 -9.133 19.814 1.00 87.50 186 LEU A CA 1
ATOM 1444 C C . LEU A 1 186 ? -8.128 -8.628 21.215 1.00 87.50 186 LEU A C 1
ATOM 1446 O O . LEU A 1 186 ? -8.686 -9.100 22.211 1.00 87.50 186 LEU A O 1
ATOM 1450 N N . PHE A 1 187 ? -7.214 -7.658 21.305 1.00 87.12 187 PHE A N 1
ATOM 1451 C CA . PHE A 1 187 ? -6.869 -7.019 22.577 1.00 87.12 187 PHE A CA 1
ATOM 1452 C C . PHE A 1 187 ? -8.036 -6.209 23.147 1.00 87.12 187 PHE A C 1
ATOM 1454 O O . PHE A 1 187 ? -8.306 -6.301 24.347 1.00 87.12 187 PHE A O 1
ATOM 1461 N N . ASP A 1 188 ? -8.754 -5.478 22.298 1.00 88.38 188 ASP A N 1
ATOM 1462 C CA . ASP A 1 188 ? -9.907 -4.671 22.692 1.00 88.38 188 ASP A CA 1
ATOM 1463 C C . ASP A 1 188 ? -11.06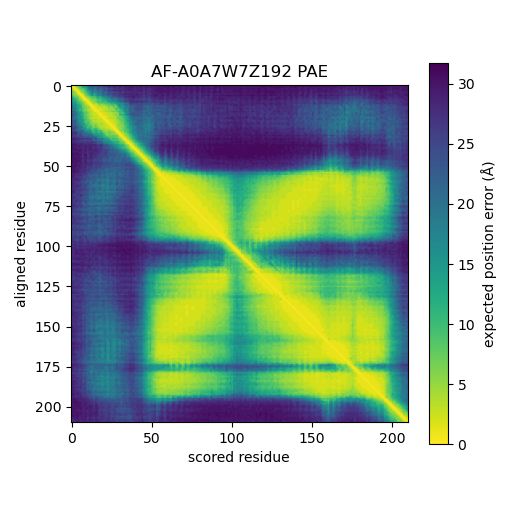1 -5.542 23.218 1.00 88.38 188 ASP A C 1
ATOM 1465 O O . ASP A 1 188 ? -11.614 -5.258 24.280 1.00 88.38 188 ASP A O 1
ATOM 1469 N N . ILE A 1 189 ? -11.355 -6.678 22.571 1.00 86.56 189 ILE A N 1
ATOM 1470 C CA . ILE A 1 189 ? -12.325 -7.670 23.074 1.00 86.56 189 ILE A CA 1
ATOM 1471 C C . ILE A 1 189 ? -11.919 -8.160 24.471 1.00 86.56 189 ILE A C 1
ATOM 1473 O O . ILE A 1 189 ? -12.736 -8.201 25.396 1.00 86.56 189 ILE A O 1
ATOM 1477 N N . ALA A 1 190 ? -10.645 -8.523 24.653 1.00 84.50 190 ALA A N 1
ATOM 1478 C CA . ALA A 1 190 ? -10.140 -8.994 25.941 1.00 84.50 190 ALA A CA 1
ATOM 1479 C C . ALA A 1 190 ? -10.158 -7.902 27.026 1.00 84.50 190 ALA A C 1
ATOM 1481 O O . ALA A 1 190 ? -10.226 -8.217 28.220 1.00 84.50 190 ALA A O 1
ATOM 1482 N N . ARG A 1 191 ? -10.064 -6.626 26.638 1.00 83.19 191 ARG A N 1
ATOM 1483 C CA . ARG A 1 191 ? -10.180 -5.472 27.534 1.00 83.19 191 ARG A CA 1
ATOM 1484 C C . ARG A 1 191 ? -11.629 -5.250 27.958 1.00 83.19 191 ARG A C 1
ATOM 1486 O O . ARG A 1 191 ? -11.887 -5.236 29.157 1.00 83.19 191 ARG A O 1
ATOM 1493 N N . LEU A 1 192 ? -12.557 -5.162 27.008 1.00 81.81 192 LEU A N 1
ATOM 1494 C CA . LEU A 1 192 ? -13.977 -4.913 27.286 1.00 81.81 192 LEU A CA 1
ATOM 1495 C C . LEU A 1 192 ? -14.624 -6.049 28.093 1.00 81.81 192 LEU A C 1
ATOM 1497 O O . LEU A 1 192 ? -15.467 -5.821 28.958 1.00 81.81 192 LEU A O 1
ATOM 1501 N N . ARG A 1 193 ? -14.171 -7.292 27.887 1.00 79.06 193 ARG A N 1
ATOM 1502 C CA . ARG A 1 193 ? -14.590 -8.426 28.723 1.00 79.06 193 ARG A CA 1
ATOM 1503 C C . ARG A 1 193 ? -14.153 -8.276 30.185 1.00 79.06 193 ARG A C 1
ATOM 1505 O O . ARG A 1 193 ? -14.848 -8.757 31.073 1.00 79.06 193 ARG A O 1
ATOM 1512 N N . ARG A 1 194 ? -12.998 -7.650 30.440 1.00 79.06 194 ARG A N 1
ATOM 1513 C CA . ARG A 1 194 ? -12.466 -7.428 31.795 1.00 79.06 194 ARG A CA 1
ATOM 1514 C C . ARG A 1 194 ? -13.088 -6.221 32.491 1.00 79.06 194 ARG A C 1
ATOM 1516 O O . ARG A 1 194 ? -13.177 -6.249 33.712 1.00 79.06 194 ARG A O 1
ATOM 1523 N N . SER A 1 195 ? -13.500 -5.192 31.750 1.00 73.25 195 SER A N 1
ATOM 1524 C CA . SER A 1 195 ? -14.141 -4.004 32.331 1.00 73.25 195 SER A CA 1
ATOM 1525 C C . SER A 1 195 ? -15.606 -4.225 32.717 1.00 73.25 195 SER A C 1
ATOM 1527 O O . SER A 1 195 ? -16.141 -3.443 33.490 1.00 73.25 195 SER A O 1
ATOM 1529 N N . GLY A 1 196 ? -16.246 -5.302 32.246 1.00 63.19 196 GLY A N 1
ATOM 1530 C CA . GLY A 1 196 ? -17.658 -5.591 32.535 1.00 63.19 196 GLY A CA 1
ATOM 1531 C C . GLY A 1 196 ? -18.641 -4.875 31.603 1.00 63.19 196 GLY A C 1
ATOM 1532 O O . GLY A 1 196 ? -19.825 -5.206 31.608 1.00 63.19 196 GLY A O 1
ATOM 1533 N N . ASP A 1 197 ? -18.144 -3.996 30.728 1.00 58.75 197 ASP A N 1
ATOM 1534 C CA . ASP A 1 197 ? -18.942 -3.243 29.748 1.00 58.75 197 ASP A CA 1
ATOM 1535 C C . ASP A 1 197 ? -19.605 -4.145 28.695 1.00 58.75 197 ASP A C 1
ATOM 1537 O O . ASP A 1 197 ? -20.548 -3.746 28.021 1.00 58.75 197 ASP A O 1
ATOM 1541 N N . PHE A 1 198 ? -19.141 -5.391 28.556 1.00 51.41 198 PHE A N 1
ATOM 1542 C CA . PHE A 1 198 ? -19.720 -6.368 27.631 1.00 51.41 198 PHE A CA 1
ATOM 1543 C C . PHE A 1 198 ? -21.013 -7.029 28.150 1.00 51.41 198 PHE A C 1
ATOM 1545 O O . PHE A 1 198 ? -21.641 -7.768 27.396 1.00 51.41 198 PHE A O 1
ATOM 1552 N N . LEU A 1 199 ? -21.385 -6.845 29.429 1.00 48.84 199 LEU A N 1
ATOM 1553 C CA . LEU A 1 199 ? -22.416 -7.676 30.077 1.00 48.84 199 LEU A CA 1
ATOM 1554 C C . LEU A 1 199 ? -23.441 -6.952 30.973 1.00 48.84 199 LEU A C 1
ATOM 1556 O O . LEU A 1 199 ? -24.323 -7.636 31.487 1.00 48.84 199 LEU A O 1
ATOM 1560 N N . TYR A 1 200 ? -23.393 -5.628 31.169 1.00 44.56 200 TYR A N 1
ATOM 1561 C CA . TYR A 1 200 ? -24.143 -5.011 32.284 1.00 44.56 200 TYR A CA 1
ATOM 1562 C C . TYR A 1 200 ? -25.448 -4.248 32.000 1.00 44.56 200 TYR A C 1
ATOM 1564 O O . TYR A 1 200 ? -26.106 -3.881 32.971 1.00 44.56 200 TYR A O 1
ATOM 1572 N N . ASP A 1 201 ? -25.909 -4.099 30.752 1.00 45.59 201 ASP A N 1
ATOM 1573 C CA . ASP A 1 201 ? -27.150 -3.334 30.490 1.00 45.59 201 ASP A CA 1
ATOM 1574 C C . ASP A 1 201 ? -28.387 -4.159 30.111 1.00 45.59 201 ASP A C 1
ATOM 1576 O O . ASP A 1 201 ? -29.504 -3.661 30.218 1.00 45.59 201 ASP A O 1
ATOM 1580 N N . ALA A 1 202 ? -28.253 -5.440 29.756 1.00 43.88 202 ALA A N 1
ATOM 1581 C CA . ALA A 1 202 ? -29.427 -6.250 29.401 1.00 43.88 202 ALA A CA 1
ATOM 1582 C C . ALA A 1 202 ? -30.191 -6.811 30.621 1.00 43.88 202 ALA A C 1
ATOM 1584 O O . ALA A 1 202 ? -31.356 -7.182 30.498 1.00 43.88 202 ALA A O 1
ATOM 1585 N N . ALA A 1 203 ? -29.559 -6.885 31.799 1.0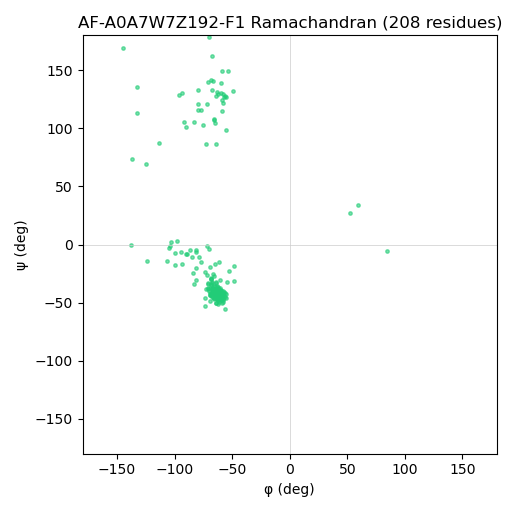0 43.06 203 ALA A N 1
ATOM 1586 C CA . ALA A 1 203 ? -30.132 -7.549 32.977 1.00 43.06 203 ALA A CA 1
ATOM 1587 C C . ALA A 1 203 ? -30.778 -6.598 34.004 1.00 43.06 203 ALA A C 1
ATOM 1589 O O . ALA A 1 203 ? -31.571 -7.051 34.826 1.00 43.06 203 ALA A O 1
ATOM 1590 N N . ASN A 1 204 ? -30.486 -5.293 33.961 1.00 42.03 204 ASN A N 1
ATOM 1591 C CA . ASN A 1 204 ? -30.928 -4.346 34.997 1.00 42.03 204 ASN A CA 1
ATOM 1592 C C . ASN A 1 204 ? -32.097 -3.435 34.589 1.00 42.03 204 ASN A C 1
ATOM 1594 O O . ASN A 1 204 ? -32.602 -2.691 35.424 1.00 42.03 204 ASN A O 1
ATOM 1598 N N . SER A 1 205 ? -32.586 -3.506 33.348 1.00 44.03 205 SER A N 1
ATOM 1599 C CA . SER A 1 205 ? -33.764 -2.729 32.921 1.00 44.03 205 SER A CA 1
ATOM 1600 C C . SER A 1 205 ? -35.102 -3.409 33.251 1.00 44.03 205 SER A C 1
ATOM 1602 O O . SER A 1 205 ? -36.144 -2.772 33.134 1.00 44.03 205 SER A O 1
ATOM 1604 N N . GLN A 1 206 ? -35.101 -4.684 33.667 1.00 43.31 206 GLN A N 1
ATOM 1605 C CA . GLN A 1 206 ? -36.328 -5.449 33.954 1.00 43.31 206 GLN A CA 1
ATOM 1606 C C . GLN A 1 206 ? -36.699 -5.540 35.444 1.00 43.31 206 GLN A C 1
ATOM 1608 O O . GLN A 1 206 ? -37.786 -6.006 35.765 1.00 43.31 206 GLN A O 1
ATOM 1613 N N . THR A 1 207 ? -35.855 -5.071 36.365 1.00 44.62 207 THR A N 1
ATOM 1614 C CA . THR A 1 207 ? -36.112 -5.150 37.818 1.00 44.62 207 THR A CA 1
ATOM 1615 C C . THR A 1 207 ? -36.568 -3.834 38.454 1.00 44.62 207 THR A C 1
ATOM 1617 O O . THR A 1 207 ? -36.814 -3.800 39.655 1.00 44.62 207 THR A O 1
ATOM 1620 N N . ALA A 1 208 ? -36.739 -2.757 37.677 1.00 42.69 208 ALA A N 1
ATOM 1621 C CA . ALA A 1 208 ? -37.203 -1.457 38.185 1.00 42.69 208 ALA A CA 1
ATOM 1622 C C . ALA A 1 208 ? -38.714 -1.190 37.990 1.00 42.69 208 ALA A C 1
ATOM 1624 O O . ALA A 1 208 ? -39.192 -0.110 38.333 1.00 42.69 208 ALA A O 1
ATOM 1625 N N . GLN A 1 209 ? -39.476 -2.150 37.454 1.00 43.44 209 GLN A N 1
ATOM 1626 C CA . GLN A 1 209 ? -40.940 -2.079 37.344 1.00 43.44 209 GLN A CA 1
ATOM 1627 C C . GLN A 1 209 ? -41.569 -3.428 37.721 1.00 43.44 209 GLN A C 1
ATOM 1629 O O . GLN A 1 209 ? -42.014 -4.183 36.858 1.00 43.44 209 GLN A O 1
ATOM 1634 N N . GLY A 1 210 ? -41.575 -3.739 39.017 1.00 38.19 210 GLY A N 1
ATOM 1635 C CA . GLY A 1 210 ? -42.270 -4.892 39.591 1.00 38.19 210 GLY A CA 1
ATOM 1636 C C . GLY A 1 210 ? -42.510 -4.697 41.074 1.00 38.19 210 GLY A C 1
ATOM 1637 O O . GLY A 1 210 ? -41.497 -4.591 41.796 1.00 38.19 210 GLY A O 1
#

Sequence (210 aa):
MTDARPMFPPVDTSRRGFLTHTAALAAASTAMALAAPLPPAEAAGVAPIVASEAVDPFFIEIKAEIDERLTQWHQLDAKCKIGDRALKAWEARNPLPDMIWDEAADEWKKDIGTIRSDWHERRQKVMWQTKVGELKGRRNEVEAAYCESISEFAAIPATNLPVLIFKIETGIMMDSRDGTIARSVLFDIARLRRSGDFLY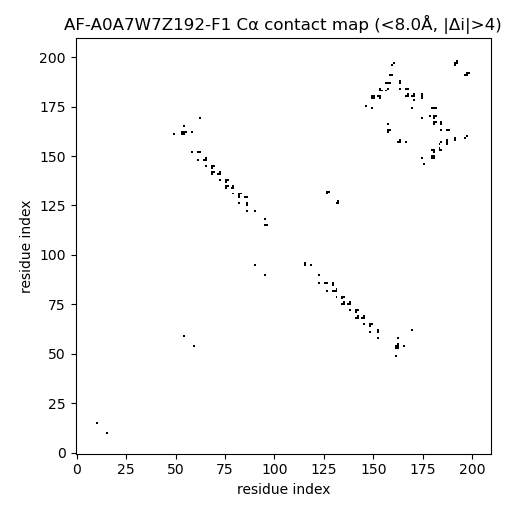DAANSQTAQG

Secondary structure (DSSP, 8-state):
------SSPPPPHHHHHHHHHHHHHHHHHHHHHHTS-PPPPP------SS-GGGS-HHHHHHHHHHHHHHHHHHHHHHHHHHHHHHHHHHHHHSPPPP----TT-TTHHHHHHHHHHHHHHHHHHHHHHTTHHHHHHHHHHHHHHHHHHHHHHHHSPP-SHHHHHHHHHHHHHH--TT-HHHHHHHHHHHHHHHHSTTTSSSSSSSSS--

Organism: NCBI:txid87461

Radius of gyration: 28.27 Å; Cα contacts (8 Å, |Δi|>4): 102; chains: 1; bounding box: 84×46×70 Å

Solvent-accessible surface area (backbone atoms only — not comparable to full-atom values): 12499 Å² total; per-residue (Å²): 135,84,83,79,70,75,95,58,81,81,77,53,68,69,59,51,51,50,51,54,52,50,51,50,50,52,48,51,56,51,53,62,64,63,72,53,93,72,76,90,79,73,92,72,76,89,66,80,92,63,70,71,86,68,39,60,65,67,61,54,52,53,49,52,50,43,53,50,35,50,51,54,30,52,57,34,49,52,52,34,53,52,28,52,50,51,51,52,56,49,42,70,76,53,60,79,81,83,80,79,84,61,92,85,46,78,73,56,59,59,57,51,54,49,54,52,48,54,51,51,51,53,51,48,52,50,41,60,76,54,37,34,65,61,38,48,52,53,28,52,52,37,46,51,53,35,55,47,50,50,50,55,60,32,67,57,75,46,88,48,69,60,39,42,52,51,49,50,54,48,26,76,78,63,48,57,99,77,39,54,32,56,54,34,51,56,52,30,54,60,48,37,63,70,70,46,77,74,70,65,71,86,73,62,73,71,71,82,77,124

Nearest PDB structures (foldseek):
  5wkq-assembly1_A  TM=3.963E-01  e=1.199E+00  Shigella flexneri
  6ixg-assembly2_B  TM=2.565E-01  e=2.313E+00  Homo sapiens

InterPro domains:
  IPR006311 Twin-arginine translocation pathway, signal sequence [PS51318] (1-43)

Foldseek 3Di:
DDDDDPPDDPDPPVLVVLVVVVVVVVVVVVVVVVPPDDDDDDDDPDDPPDDPVPADVVLVVLLVVLVVLVVVLVVLVVLLVVLVVQLVVVCVVVPQDDDPCPVPDPPVVVVSVVSNVVSVVVSVVSCVVSVNVVSVVVSVVSVVVSVVSLLVSLVDADPADSNLVVLSVSLSVRPDPVSSSVVSSVVNVVVCVVVCRVPPDPPPVPPPPD

Mean predicted aligned error: 16.07 Å